Protein 8YLH (pdb70)

Structure (mmCIF, N/CA/C/O backbone):
data_8YLH
#
_entry.id   8YLH
#
_cell.length_a   52.350
_cell.length_b   76.367
_cell.length_c   78.651
_cell.angle_alpha   90.000
_cell.angle_beta   90.000
_cell.angle_gamma   90.000
#
_symmetry.space_group_name_H-M   'P 21 21 21'
#
loop_
_entity.id
_entity.type
_entity.pdbx_description
1 polymer 'Regulatory protein'
2 non-polymer 'CHLORIDE ION'
3 water water
#
loop_
_atom_site.group_PDB
_atom_site.id
_atom_site.type_symbol
_atom_site.label_atom_id
_atom_site.label_alt_id
_atom_site.label_comp_id
_atom_site.label_asym_id
_atom_site.label_entity_id
_atom_site.label_seq_id
_atom_site.pdbx_PDB_ins_code
_atom_site.Cartn_x
_atom_site.Cartn_y
_atom_site.Cartn_z
_atom_site.occupancy
_atom_site.B_iso_or_equiv
_atom_site.auth_seq_id
_atom_site.auth_comp_id
_atom_site.auth_asym_id
_atom_site.auth_atom_id
_ato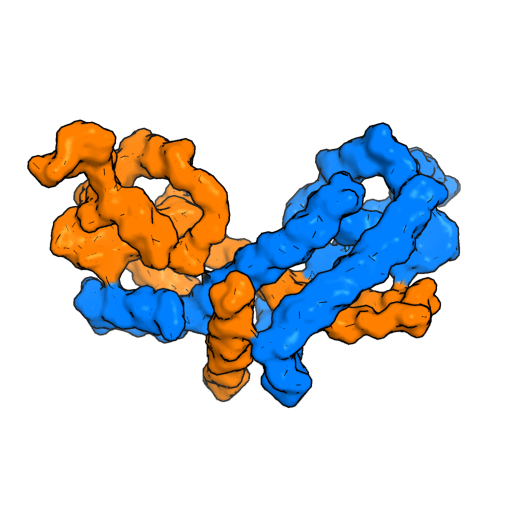m_site.pdbx_PDB_model_num
ATOM 1 N N . ASP A 1 6 ? 15.51439 -20.12129 17.83439 1.000 21.13084 15 ASP A N 1
ATOM 2 C CA . ASP A 1 6 ? 15.15350 -18.75111 17.48051 1.000 18.50470 15 ASP A CA 1
ATOM 3 C C . ASP A 1 6 ? 15.44136 -17.73369 18.59466 1.000 16.50153 15 ASP A C 1
ATOM 4 O O . ASP A 1 6 ? 16.07628 -18.06059 19.60287 1.000 18.16550 15 ASP A O 1
ATOM 9 N N . ALA A 1 7 ? 14.97407 -16.49501 18.39717 1.000 19.41680 16 ALA A N 1
ATOM 10 C CA . ALA A 1 7 ? 15.27845 -15.42918 19.34934 1.000 18.72173 16 ALA A CA 1
ATOM 11 C C . ALA A 1 7 ? 14.66973 -15.70154 20.71368 1.000 17.17826 16 ALA A C 1
ATOM 12 O O . ALA A 1 7 ? 15.20830 -15.25743 21.73602 1.000 15.09738 16 ALA A O 1
ATOM 14 N N . VAL A 1 8 ? 13.53073 -16.39446 20.75626 1.000 14.93774 17 VAL A N 1
ATOM 15 C CA . VAL A 1 8 ? 12.92708 -16.72345 22.04322 1.000 14.13439 17 VAL A CA 1
ATOM 16 C C . VAL A 1 8 ? 13.73762 -17.80352 22.75739 1.000 15.00536 17 VAL A C 1
ATOM 17 O O . VAL A 1 8 ? 13.89018 -17.77310 23.98403 1.000 11.62668 17 VAL A O 1
ATOM 21 N N . ASP A 1 9 ? 14.28473 -18.76340 22.00527 1.000 14.57968 18 ASP A N 1
ATOM 22 C CA . ASP A 1 9 ? 15.17415 -19.75487 22.60996 1.000 14.61663 18 ASP A CA 1
ATOM 23 C C . ASP A 1 9 ? 16.37854 -19.08971 23.25948 1.000 15.15974 18 ASP A C 1
ATOM 24 O O . ASP A 1 9 ? 16.82556 -19.50493 24.34069 1.000 14.21090 18 ASP A O 1
ATOM 29 N N . ALA A 1 10 ? 16.91829 -18.05047 22.60858 1.000 15.61050 19 ALA A N 1
ATOM 30 C CA . ALA A 1 10 ? 18.05456 -17.32386 23.16482 1.000 16.55610 19 ALA A CA 1
ATOM 31 C C . ALA A 1 10 ? 17.67789 -16.63356 24.46475 1.000 14.34404 19 ALA A C 1
ATOM 32 O O . ALA A 1 10 ? 18.47290 -16.59522 25.41264 1.000 14.63584 19 ALA A O 1
ATOM 34 N N . ILE A 1 11 ? 16.46762 -16.07494 24.51935 1.000 14.45583 20 ILE A N 1
ATOM 35 C CA . ILE A 1 11 ? 15.98564 -15.42496 25.73478 1.000 11.64792 20 ILE A CA 1
ATOM 36 C C . ILE A 1 11 ? 15.82846 -16.44511 26.85679 1.000 13.17861 20 ILE A C 1
ATOM 37 O O . ILE A 1 11 ? 16.23277 -16.19843 27.99754 1.000 12.22723 20 ILE A O 1
ATOM 42 N N . LEU A 1 12 ? 15.26497 -17.61300 26.54914 1.000 12.55958 21 LEU A N 1
ATOM 43 C CA . LEU A 1 12 ? 15.14942 -18.66540 27.55536 1.000 11.74917 21 LEU A CA 1
ATOM 44 C C . LEU A 1 12 ? 16.52077 -19.10151 28.05765 1.000 13.66956 21 LEU A C 1
ATOM 45 O O . LEU A 1 12 ? 16.69799 -19.35612 29.25776 1.000 15.49276 21 LEU A O 1
ATOM 50 N N . GLU A 1 13 ? 17.51045 -19.15806 27.16397 1.000 12.28710 22 GLU A N 1
ATOM 51 C CA . GLU A 1 13 ? 18.86340 -19.51647 27.58153 1.000 13.86124 22 GLU A CA 1
ATOM 52 C C . GLU A 1 13 ? 19.43319 -18.48169 28.54423 1.000 13.06724 22 GLU A C 1
ATOM 53 O O . GLU A 1 13 ? 20.13422 -18.83305 29.50723 1.000 15.19899 22 GLU A O 1
ATOM 56 N N . GLN A 1 14 ? 19.16681 -17.20060 28.28595 1.000 13.00969 23 GLN A N 1
ATOM 57 C CA . GLN A 1 14 ? 19.60321 -16.15306 29.20290 1.000 12.39966 23 GLN A CA 1
ATOM 58 C C . GLN A 1 14 ? 18.98552 -16.32948 30.58770 1.000 12.50037 23 GLN A C 1
ATOM 59 O O . GLN A 1 14 ? 19.67947 -16.20417 31.60861 1.000 14.19720 23 GLN A O 1
ATOM 65 N N . TRP A 1 15 ? 17.68590 -16.61956 30.65073 1.000 11.58771 24 TRP A N 1
ATOM 66 C CA . TRP A 1 15 ? 17.05145 -16.76973 31.95600 1.000 11.39831 24 TRP A CA 1
ATOM 67 C C . TRP A 1 15 ? 17.54444 -18.00715 32.68383 1.000 13.02603 24 TRP A C 1
ATOM 68 O O . TRP A 1 15 ? 17.66990 -17.99149 33.91457 1.000 14.64535 24 TRP A O 1
ATOM 79 N N . ARG A 1 16 ? 17.79785 -19.09840 31.95625 1.000 14.26606 25 ARG A N 1
ATOM 80 C CA . ARG A 1 16 ? 18.33326 -20.28933 32.60223 1.000 15.43283 25 ARG A CA 1
ATOM 81 C C . ARG A 1 16 ? 19.69870 -20.00717 33.22481 1.000 16.46624 25 ARG A C 1
ATOM 82 O O . ARG A 1 16 ? 20.01600 -20.54234 34.29069 1.000 19.11830 25 ARG A O 1
ATOM 90 N N . ARG A 1 17 ? 20.49439 -19.13805 32.59781 1.000 14.11894 26 ARG A N 1
ATOM 91 C CA . ARG A 1 17 ? 21.79458 -18.76044 33.14511 1.000 15.68895 26 ARG A CA 1
ATOM 92 C C . ARG A 1 17 ? 21.65907 -17.77337 34.30195 1.000 14.86208 26 ARG A C 1
ATOM 93 O O . ARG A 1 17 ? 22.33059 -17.92293 35.33126 1.000 18.48968 26 ARG A O 1
ATOM 101 N N . GLU A 1 18 ? 20.80587 -16.75731 34.15095 1.000 14.53331 27 GLU A N 1
ATOM 102 C CA . GLU A 1 18 ? 20.76074 -15.63684 35.08718 1.000 15.34402 27 GLU A CA 1
ATOM 103 C C . GLU A 1 18 ? 19.86390 -15.89194 36.29556 1.000 15.08093 27 GLU A C 1
ATOM 104 O O . GLU A 1 18 ? 20.14960 -15.39569 37.39715 1.000 17.05253 27 GLU A O 1
ATOM 110 N N . ARG A 1 19 ? 18.75547 -16.60779 36.11292 1.000 16.11344 28 ARG A N 1
ATOM 111 C CA . ARG A 1 19 ? 17.84645 -16.93804 37.21290 1.000 13.72385 28 ARG A CA 1
ATOM 112 C C . ARG A 1 19 ? 17.54806 -18.43089 37.19813 1.000 15.75297 28 ARG A C 1
ATOM 113 O O . ARG A 1 19 ? 16.41955 -18.84935 36.91429 1.000 13.70007 28 ARG A O 1
ATOM 121 N N . PRO A 1 20 ? 18.53900 -19.27026 37.52129 1.000 16.66554 29 PRO A N 1
ATOM 122 C CA . PRO A 1 20 ? 18.29092 -20.72330 37.54551 1.000 15.67980 29 PRO A CA 1
ATOM 123 C C . PRO A 1 20 ? 17.32878 -21.15712 38.63415 1.000 14.56696 29 PRO A C 1
ATOM 124 O O . PRO A 1 20 ? 16.88618 -22.31359 38.62270 1.000 19.16287 29 PRO A O 1
ATOM 128 N N . ASP A 1 21 ? 17.01044 -20.28234 39.58994 1.000 16.52769 30 ASP A N 1
ATOM 129 C CA . ASP A 1 21 ? 15.98274 -20.59575 40.57172 1.000 15.32788 30 ASP A CA 1
ATOM 130 C C . ASP A 1 21 ? 14.58291 -20.56758 39.97651 1.000 15.39168 30 ASP A C 1
ATOM 131 O O . ASP A 1 21 ? 13.65261 -21.05824 40.61995 1.000 17.72467 30 ASP A O 1
ATOM 136 N N . LEU A 1 22 ? 14.41698 -20.00987 38.78090 1.000 15.20270 31 LEU A N 1
ATOM 137 C CA . LEU A 1 22 ? 13.11664 -19.86026 38.14818 1.000 15.86915 31 LEU A CA 1
ATOM 138 C C . LEU A 1 22 ? 12.97220 -20.82160 36.97772 1.000 17.26098 31 LEU A C 1
ATOM 139 O O . LEU A 1 22 ? 13.95295 -21.18565 36.32545 1.000 16.01778 31 LEU A O 1
ATOM 144 N N . ASP A 1 23 ? 11.73204 -21.23375 36.72549 1.000 15.69666 32 ASP A N 1
ATOM 145 C CA . ASP A 1 23 ? 11.37410 -22.02072 35.54363 1.000 14.46928 32 ASP A CA 1
ATOM 146 C C . ASP A 1 23 ? 10.70044 -21.07493 34.55174 1.000 16.37356 32 ASP A C 1
ATOM 147 O O . ASP A 1 23 ? 9.51352 -20.76282 34.68956 1.000 15.35595 32 ASP A O 1
ATOM 152 N N . ALA A 1 24 ? 11.44600 -20.65076 33.52915 1.000 13.20866 33 ALA A N 1
ATOM 153 C CA . ALA A 1 24 ? 10.95350 -19.65806 32.58240 1.000 14.41578 33 ALA A CA 1
ATOM 154 C C . ALA A 1 24 ? 10.13088 -20.26902 31.46061 1.000 14.11499 33 ALA A C 1
ATOM 155 O O . ALA A 1 24 ? 9.76133 -19.55168 30.52065 1.000 14.16992 33 ALA A O 1
ATOM 157 N N . SER A 1 25 ? 9.81980 -21.56605 31.54209 1.000 11.64216 34 SER A N 1
ATOM 158 C CA . SER A 1 25 ? 9.02635 -22.25399 30.51696 1.000 10.47681 34 SER A CA 1
ATOM 159 C C . SER A 1 25 ? 7.81638 -21.47786 29.99834 1.000 12.57100 34 SER A C 1
ATOM 160 O O . SER A 1 25 ? 7.62070 -21.46420 28.77671 1.000 14.42981 34 SER A O 1
ATOM 163 N N . PRO A 1 26 ? 6.96772 -20.85246 30.82861 1.000 12.53116 35 PRO A N 1
ATOM 164 C CA . PRO A 1 26 ? 5.80496 -20.13950 30.26938 1.000 11.50209 35 PRO A CA 1
ATOM 165 C C . PRO A 1 26 ? 6.17762 -19.01276 29.32676 1.000 13.27833 35 PRO A C 1
ATOM 166 O O . PRO A 1 26 ? 5.34257 -18.62220 28.49977 1.000 13.90296 35 PRO A O 1
ATOM 170 N N . MET A 1 27 ? 7.39394 -18.46541 29.42819 1.000 13.84037 36 MET A N 1
ATOM 171 C CA . MET A 1 27 ? 7.74315 -17.31765 28.59404 1.000 11.40745 36 MET A CA 1
ATOM 172 C C . MET A 1 27 ? 7.82549 -17.68165 27.12542 1.000 14.01962 36 MET A C 1
ATOM 173 O O . MET A 1 27 ? 7.64123 -16.81127 26.26926 1.000 13.24840 36 MET A O 1
ATOM 178 N N . GLY A 1 28 ? 8.12606 -18.93898 26.81507 1.000 12.28039 37 GLY A N 1
ATOM 179 C CA . GLY A 1 28 ? 8.38755 -19.34824 25.45130 1.000 12.80304 37 GLY A CA 1
ATOM 180 C C . GLY A 1 28 ? 7.20433 -19.15427 24.52166 1.000 12.72812 37 GLY A C 1
ATOM 181 O O . GLY A 1 28 ? 7.26924 -18.37737 23.55885 1.000 11.81150 37 GLY A O 1
ATOM 182 N N . PRO A 1 29 ? 6.10655 -19.87436 24.78520 1.000 11.84014 38 PRO A N 1
ATOM 183 C CA . PRO A 1 29 ? 4.93322 -19.77684 23.89755 1.000 11.21398 38 PRO A CA 1
ATOM 184 C C . PRO A 1 29 ? 4.36328 -18.38087 23.83642 1.000 12.06115 38 PRO A C 1
ATOM 185 O O . PRO A 1 29 ? 3.93481 -17.91849 22.76834 1.000 10.37471 38 PRO A O 1
ATOM 189 N N . ILE A 1 30 ? 4.32012 -17.69722 24.97731 1.000 11.28450 39 ILE A N 1
ATOM 190 C CA . ILE A 1 30 ? 3.76032 -16.35266 25.00521 1.000 12.44998 39 ILE A CA 1
ATOM 191 C C . ILE A 1 30 ? 4.65648 -15.39058 24.23871 1.000 11.36057 39 ILE A C 1
ATOM 192 O O . ILE A 1 30 ? 4.16823 -14.53032 23.49850 1.000 11.24301 39 ILE A O 1
ATOM 197 N N . GLY A 1 31 ? 5.97429 -15.50716 24.41779 1.000 11.39893 40 GLY A N 1
ATOM 198 C CA . GLY A 1 31 ? 6.89137 -14.67252 23.65515 1.000 11.23343 40 GLY A CA 1
ATOM 199 C C . GLY A 1 31 ? 6.76152 -14.89211 22.16152 1.000 10.89888 40 GLY A C 1
ATOM 200 O O . GLY A 1 31 ? 6.76961 -13.93309 21.38358 1.000 10.37483 40 GLY A O 1
ATOM 201 N N . ARG A 1 32 ? 6.64416 -16.15765 21.74207 1.000 10.77283 41 ARG A N 1
ATOM 202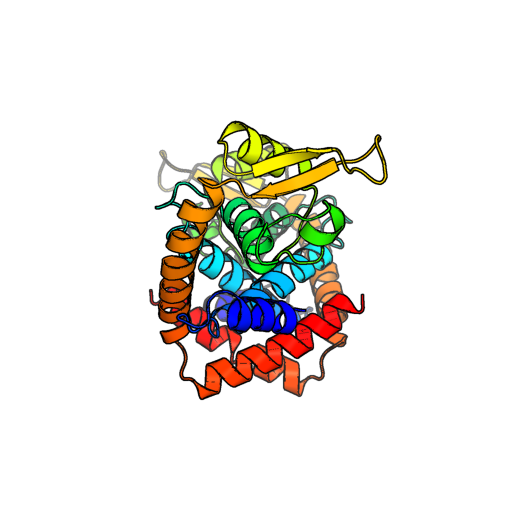 C CA . ARG A 1 32 ? 6.46086 -16.44013 20.31977 1.000 11.28544 41 ARG A CA 1
ATOM 203 C C . ARG A 1 32 ? 5.12906 -15.89990 19.82472 1.000 11.36195 41 ARG A C 1
ATOM 204 O O . ARG A 1 32 ? 5.06354 -15.32549 18.72870 1.000 11.48308 41 ARG A O 1
ATOM 212 N N . LEU A 1 33 ? 4.05695 -16.06069 20.61557 1.000 10.36110 42 LEU A N 1
ATOM 213 C CA . LEU A 1 33 ? 2.76362 -15.50561 20.22215 1.000 11.17553 42 LEU A CA 1
ATOM 214 C C . LEU A 1 33 ? 2.86297 -14.00543 19.98868 1.000 11.78442 42 LEU A C 1
ATOM 215 O O . LEU A 1 33 ? 2.41968 -13.49374 18.95225 1.000 11.32269 42 LEU A O 1
ATOM 220 N N . ARG A 1 34 ? 3.46808 -13.28384 20.93694 1.000 10.26123 43 ARG A N 1
ATOM 221 C CA . ARG A 1 34 ? 3.50050 -11.83093 20.84538 1.000 9.93787 43 ARG A CA 1
ATOM 222 C C . ARG A 1 34 ? 4.43150 -11.34771 19.73926 1.000 11.93132 43 ARG A C 1
ATOM 223 O O . ARG A 1 34 ? 4.11653 -10.36699 19.05596 1.000 11.38743 43 ARG A O 1
ATOM 231 N N . ARG A 1 35 ? 5.57873 -12.01189 19.53925 1.000 10.66111 44 ARG A N 1
ATOM 232 C CA . ARG A 1 35 ? 6.45364 -11.64048 18.42660 1.000 10.60652 44 ARG A CA 1
ATOM 233 C C . ARG A 1 35 ? 5.77278 -11.88707 17.08868 1.000 12.15064 44 ARG A C 1
ATOM 234 O O . ARG A 1 35 ? 5.84618 -11.04705 16.18345 1.000 12.37320 44 ARG A O 1
ATOM 242 N N . CYS A 1 36 ? 5.10899 -13.03887 16.93931 1.000 12.05284 45 CYS A N 1
ATOM 243 C CA . CYS A 1 36 ? 4.35061 -13.28941 15.71793 1.000 9.88394 45 CYS A CA 1
ATOM 244 C C . CYS A 1 36 ? 3.30688 -12.20347 15.48933 1.000 11.02573 45 CYS A C 1
ATOM 245 O O . CYS A 1 36 ? 3.12866 -11.73532 14.36158 1.000 11.30591 45 CYS A O 1
ATOM 248 N N . ALA A 1 37 ? 2.60945 -11.78965 16.54657 1.000 10.38928 46 ALA A N 1
ATOM 249 C CA . ALA A 1 37 ? 1.56551 -10.77957 16.37711 1.000 10.28606 46 ALA A CA 1
ATOM 250 C C . ALA A 1 37 ? 2.15129 -9.44664 15.93383 1.000 9.84368 46 ALA A C 1
ATOM 251 O O . ALA A 1 37 ? 1.58123 -8.76947 15.07114 1.000 11.08940 46 ALA A O 1
ATOM 253 N N . VAL A 1 38 ? 3.28672 -9.04933 16.51091 1.000 10.76986 47 VAL A N 1
ATOM 254 C CA . VAL A 1 38 ? 3.91188 -7.78322 16.13579 1.000 11.34161 47 VAL A CA 1
ATOM 255 C C . VAL A 1 38 ? 4.35052 -7.81824 14.67696 1.000 11.77005 47 VAL A C 1
ATOM 256 O O . VAL A 1 38 ? 4.13007 -6.86691 13.91602 1.000 12.01968 47 VAL A O 1
ATOM 260 N N . LEU A 1 39 ? 4.99144 -8.91877 14.26730 1.000 12.86401 48 LEU A N 1
ATOM 261 C CA . LEU A 1 39 ? 5.41858 -9.05034 12.87818 1.000 12.18155 48 LEU A CA 1
ATOM 262 C C . LEU A 1 39 ? 4.21723 -9.10379 11.94677 1.000 12.49070 48 LEU A C 1
ATOM 263 O O . LEU A 1 39 ? 4.23027 -8.50934 10.85969 1.000 12.95856 48 LEU A O 1
ATOM 268 N N . MET A 1 40 ? 3.16262 -9.80259 12.36394 1.000 13.00967 49 MET A N 1
ATOM 269 C CA . MET A 1 40 ? 1.94110 -9.84887 11.57209 1.000 12.55981 49 MET A CA 1
ATOM 270 C C . MET A 1 40 ? 1.33721 -8.45635 11.42725 1.000 11.71131 49 MET A C 1
ATOM 271 O O . MET A 1 40 ? 0.95258 -8.05201 10.32378 1.000 12.71249 49 MET A O 1
ATOM 276 N N . ASP A 1 41 ? 1.28399 -7.69332 12.52323 1.000 11.32089 50 ASP A N 1
ATOM 277 C CA . ASP A 1 41 ? 0.74562 -6.33721 12.44434 1.000 11.04051 50 ASP A CA 1
ATOM 278 C C . ASP A 1 41 ? 1.53623 -5.49850 11.44836 1.000 13.33119 50 ASP A C 1
ATOM 279 O O . ASP A 1 41 ? 0.96068 -4.71350 10.68747 1.000 12.47751 50 ASP A O 1
ATOM 284 N N . GLN A 1 42 ? 2.85919 -5.64960 11.43619 1.000 11.50498 51 GLN A N 1
ATOM 285 C CA . GLN A 1 42 ? 3.66561 -4.89599 10.47770 1.000 11.49390 51 GLN A CA 1
ATOM 286 C C . GLN A 1 42 ? 3.30799 -5.25451 9.03966 1.000 14.24561 51 GLN A C 1
ATOM 287 O O . GLN A 1 42 ? 3.16611 -4.36708 8.19196 1.000 14.07974 51 GLN A O 1
ATOM 293 N N . ARG A 1 43 ? 3.14406 -6.54730 8.75159 1.000 12.30885 52 ARG A N 1
ATOM 294 C CA . ARG A 1 43 ? 2.78421 -6.96378 7.40193 1.000 12.34017 52 ARG A CA 1
ATOM 295 C C . ARG A 1 43 ? 1.40202 -6.45095 7.02490 1.000 11.97982 52 ARG A C 1
ATOM 296 O O . ARG A 1 43 ? 1.18922 -5.98618 5.89790 1.000 13.27834 52 ARG A O 1
ATOM 304 N N . LEU A 1 44 ? 0.44387 -6.53260 7.95376 1.000 11.38549 53 LEU A N 1
ATOM 305 C CA . LEU A 1 44 ? -0.90130 -6.05970 7.65076 1.000 10.35363 53 LEU A CA 1
ATOM 306 C C . LEU A 1 44 ? -0.90966 -4.55395 7.44008 1.000 12.69005 53 LEU A C 1
ATOM 307 O O . LEU A 1 44 ? -1.52681 -4.05831 6.49079 1.000 13.44870 53 LEU A O 1
ATOM 312 N N . GLU A 1 45 ? -0.22957 -3.80816 8.32520 1.000 11.73708 54 GLU A N 1
ATOM 313 C CA A GLU A 1 45 ? -0.24922 -2.35074 8.23661 0.480 14.47691 54 GLU A CA 1
ATOM 314 C CA B GLU A 1 45 ? -0.24114 -2.35195 8.23976 0.520 14.47421 54 GLU A CA 1
ATOM 315 C C . GLU A 1 45 ? 0.45240 -1.85435 6.98284 1.000 15.85611 54 GLU A C 1
ATOM 316 O O . GLU A 1 45 ? 0.04719 -0.83252 6.41444 1.000 15.18976 54 GLU A O 1
ATOM 327 N N . SER A 1 46 ? 1.49606 -2.54450 6.52864 1.000 14.94205 55 SER A N 1
ATOM 328 C CA A SER A 1 46 ? 2.14166 -2.12751 5.29064 0.589 15.56196 55 SER A CA 1
ATOM 329 C CA B SER A 1 46 ? 2.14239 -2.12793 5.28888 0.411 15.57141 55 SER A CA 1
ATOM 330 C C . SER A 1 46 ? 1.15882 -2.16227 4.12865 1.000 17.53329 55 SER A C 1
ATOM 331 O O . SER A 1 46 ? 1.16805 -1.27219 3.27048 1.000 19.98699 55 SER A O 1
ATOM 336 N N . CYS A 1 47 ? 0.28863 -3.16953 4.09440 1.000 13.70357 56 CYS A N 1
ATOM 337 C CA . CYS A 1 47 ? -0.70202 -3.24068 3.02991 1.000 13.94859 56 CYS A CA 1
ATOM 338 C C . CYS A 1 47 ? -1.80943 -2.20283 3.23232 1.000 13.74648 56 CYS A C 1
ATOM 339 O O . CYS A 1 47 ? -2.16780 -1.48083 2.29444 1.000 14.00578 56 CYS A O 1
ATOM 342 N N . PHE A 1 48 ? -2.35775 -2.10258 4.45318 1.000 10.57303 57 PHE A N 1
ATOM 343 C CA . PHE A 1 48 ? -3.39391 -1.09371 4.71153 1.000 10.85474 57 PHE A CA 1
ATOM 344 C C . PHE A 1 48 ? -2.91355 0.31028 4.35575 1.000 13.57172 57 PHE A C 1
ATOM 345 O O . PHE A 1 48 ? -3.70151 1.14279 3.88319 1.000 13.49501 57 PHE A O 1
ATOM 353 N N . SER A 1 49 ? -1.62599 0.59331 4.57829 1.000 12.98029 58 SER A N 1
ATOM 354 C CA A SER A 1 49 ? -1.13362 1.94832 4.35718 0.447 14.77859 58 SER A CA 1
ATOM 355 C CA B SER A 1 49 ? -1.10073 1.93852 4.35233 0.553 14.77859 58 SER A CA 1
ATOM 356 C C . SER A 1 49 ? -1.22581 2.36384 2.89595 1.000 15.60031 58 SER A C 1
ATOM 357 O O . SER A 1 49 ? -1.30386 3.56397 2.60745 1.000 16.02436 58 SER A O 1
ATOM 362 N N . ARG A 1 50 ? -1.23408 1.40716 1.96492 1.000 14.70841 59 ARG A N 1
ATOM 363 C CA . ARG A 1 50 ? -1.40839 1.75897 0.55883 1.000 18.02231 59 ARG A CA 1
ATOM 364 C C . ARG A 1 50 ? -2.77627 2.36395 0.28797 1.000 18.33642 59 ARG A C 1
ATOM 365 O O . ARG A 1 50 ? -2.94133 3.08589 -0.70221 1.000 18.69788 59 ARG A O 1
ATOM 373 N N . PHE A 1 51 ? -3.75104 2.07783 1.14103 1.000 14.97727 60 PHE A N 1
ATOM 374 C CA . PHE A 1 51 ? -5.09977 2.61271 1.05423 1.000 13.84394 60 PHE A CA 1
ATOM 375 C C . PHE A 1 51 ? -5.31896 3.76133 2.03120 1.000 15.54119 60 PHE A C 1
ATOM 376 O O . PHE A 1 51 ? -6.46055 4.20295 2.20657 1.000 18.07200 60 PHE A O 1
ATOM 384 N N . ASP A 1 52 ? -4.24071 4.24938 2.65712 1.000 16.14982 61 ASP A N 1
ATOM 385 C CA A ASP A 1 52 ? -4.30085 5.29908 3.67711 0.395 17.7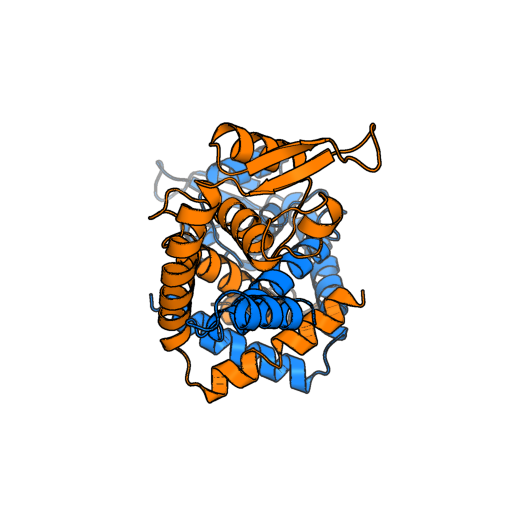1777 61 ASP A CA 1
ATOM 386 C CA B ASP A 1 52 ? -4.31584 5.30603 3.67045 0.605 17.72345 61 ASP A CA 1
ATOM 387 C C . ASP A 1 52 ? -5.25881 4.91734 4.80267 1.000 16.05563 61 ASP A C 1
ATOM 388 O O . ASP A 1 52 ? -6.05579 5.73227 5.28074 1.000 18.47957 61 ASP A O 1
ATOM 397 N N . LEU A 1 53 ? -5.18617 3.65842 5.22176 1.000 13.68273 62 LEU A N 1
ATOM 398 C CA . LEU A 1 53 ? -5.96154 3.13722 6.33122 1.000 11.23787 62 LEU A CA 1
ATOM 399 C C . LEU A 1 53 ? -5.03884 2.57682 7.39867 1.000 11.88122 62 LEU A C 1
ATOM 400 O O . LEU A 1 53 ? -4.04429 1.92392 7.08094 1.000 14.58705 62 LEU A O 1
ATOM 405 N N . SER A 1 54 ? -5.39655 2.80341 8.66120 1.000 13.19450 63 SER A N 1
ATOM 406 C CA . SER A 1 54 ? -4.78842 2.04769 9.74845 1.000 12.12053 63 SER A CA 1
ATOM 407 C C . SER A 1 54 ? -5.50001 0.70751 9.87266 1.000 12.40450 63 SER A C 1
ATOM 408 O O . SER A 1 54 ? -6.57499 0.50417 9.31088 1.000 11.76343 63 SER A O 1
ATOM 411 N N . SER A 1 55 ? -4.90051 -0.22739 10.62059 1.000 13.19451 64 SER A N 1
ATOM 412 C CA A SER A 1 55 ? -5.55881 -1.52017 10.80837 0.693 12.07760 64 SER A CA 1
ATOM 413 C CA B SER A 1 55 ? -5.55052 -1.52060 10.82115 0.307 12.13168 64 SER A CA 1
ATOM 414 C C . SER A 1 55 ? -6.92109 -1.35426 11.46952 1.000 12.45693 64 SER A C 1
ATOM 415 O O . SER A 1 55 ? -7.88263 -2.03526 11.09886 1.000 11.01852 64 SER A O 1
ATOM 420 N N . TRP A 1 56 ? -7.02226 -0.44311 12.43777 1.000 12.01485 65 TRP A N 1
ATOM 421 C CA . TRP A 1 56 ? -8.27838 -0.24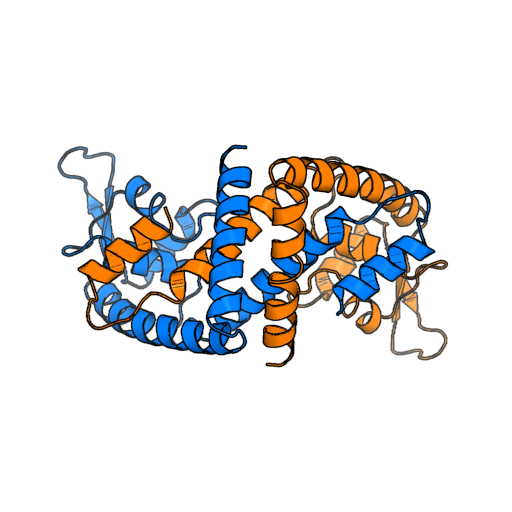424 13.15623 1.000 11.39117 65 TRP A CA 1
ATOM 422 C C . TRP A 1 56 ? -9.34853 0.35995 12.25697 1.000 11.55735 65 TRP A C 1
ATOM 423 O O . TRP A 1 56 ? -10.52891 -0.00073 12.35993 1.000 10.89918 65 TRP A O 1
ATOM 434 N N . GLU A 1 57 ? -8.95047 1.27726 11.36548 1.000 11.71421 66 GLU A N 1
ATOM 435 C CA . GLU A 1 57 ? -9.88866 1.86263 10.41355 1.000 10.88597 66 GLU A CA 1
ATOM 436 C C . GLU A 1 57 ? -10.36157 0.82004 9.41488 1.000 9.03616 66 GLU A C 1
ATOM 437 O O . GLU A 1 57 ? -11.55905 0.74208 9.09966 1.000 9.86504 66 GLU A O 1
ATOM 443 N N . PHE A 1 58 ? -9.41718 0.03048 8.88215 1.000 9.53190 67 PHE A N 1
ATOM 444 C CA . PHE A 1 58 ? -9.78722 -1.08326 8.01271 1.000 9.95416 67 PHE A CA 1
ATOM 445 C C . PHE A 1 58 ? -10.81250 -1.97833 8.69740 1.000 9.00577 67 PHE A C 1
ATOM 446 O O . PHE A 1 58 ? -11.81372 -2.36303 8.09662 1.000 9.76148 67 PHE A O 1
ATOM 454 N N . ASP A 1 59 ? -10.58228 -2.31043 9.96541 1.000 8.81749 68 ASP A N 1
ATOM 455 C CA . ASP A 1 59 ? -11.49165 -3.21650 10.66504 1.000 9.48990 68 ASP A CA 1
ATOM 456 C C . ASP A 1 59 ? -12.90040 -2.63684 10.74776 1.000 9.46561 68 ASP A C 1
ATOM 457 O O . ASP A 1 59 ? -13.88319 -3.32947 10.47206 1.000 10.33466 68 ASP A O 1
ATOM 462 N N . MET A 1 60 ? -13.01632 -1.34960 11.06793 1.000 8.69843 69 MET A N 1
ATOM 463 C CA . MET A 1 60 ? -14.33697 -0.73112 11.14241 1.000 8.51651 69 MET A CA 1
ATOM 464 C C . MET A 1 60 ? -15.04996 -0.75554 9.78986 1.000 8.17247 69 MET A C 1
ATOM 465 O O . MET A 1 60 ? -16.23227 -1.10673 9.71072 1.000 11.08257 69 MET A O 1
ATOM 470 N N . LEU A 1 61 ? -14.35036 -0.38532 8.70850 1.000 8.92283 70 LEU A N 1
ATOM 471 C CA . LEU A 1 61 ? -15.00534 -0.41874 7.39365 1.000 9.08666 70 LEU A CA 1
ATOM 472 C C . LEU A 1 61 ? -15.34202 -1.85053 6.97275 1.000 10.71989 70 LEU A C 1
ATOM 473 O O . LEU A 1 61 ? -16.41794 -2.10520 6.41328 1.000 10.57666 70 LEU A O 1
ATOM 478 N N . ALA A 1 62 ? -14.43169 -2.79799 7.22086 1.000 9.33656 71 ALA A N 1
ATOM 479 C CA . ALA A 1 62 ? -14.67443 -4.19343 6.86215 1.000 10.95237 71 ALA A CA 1
ATOM 480 C C . ALA A 1 62 ? -15.86721 -4.77041 7.61897 1.000 9.80397 71 ALA A C 1
ATOM 481 O O . ALA A 1 62 ? -16.63677 -5.56786 7.06957 1.000 11.18992 71 ALA A O 1
ATOM 483 N N . THR A 1 63 ? -16.02058 -4.39056 8.88710 1.000 9.48057 72 THR A N 1
ATOM 484 C CA . THR A 1 63 ? -17.11707 -4.89967 9.70201 1.000 10.46897 72 THR A CA 1
ATOM 485 C C . THR A 1 63 ? -18.45640 -4.35207 9.20989 1.000 10.69729 72 THR A C 1
ATOM 486 O O . THR A 1 63 ? -19.46122 -5.08143 9.15813 1.000 10.79319 72 THR A O 1
ATOM 490 N N . LEU A 1 64 ? -18.48620 -3.07972 8.80372 1.000 9.13723 73 LEU A N 1
ATOM 491 C CA . LEU A 1 64 ? -19.70328 -2.55194 8.19189 1.000 10.85857 73 LEU A CA 1
ATOM 492 C C . LEU A 1 64 ? -19.97989 -3.22985 6.85208 1.000 10.89572 73 LEU A C 1
ATOM 493 O O . LEU A 1 64 ? -21.13559 -3.54333 6.53750 1.000 10.38555 73 LEU A O 1
ATOM 498 N N . ARG A 1 65 ? -18.92985 -3.47994 6.05674 1.000 9.58492 74 ARG A N 1
ATOM 499 C CA . ARG A 1 65 ? -19.10452 -4.20464 4.79977 1.000 10.90553 74 ARG A CA 1
ATOM 500 C C . ARG A 1 65 ? -19.67996 -5.59525 5.03919 1.000 10.31536 74 ARG A C 1
ATOM 501 O O . ARG A 1 65 ? -20.57812 -6.03585 4.30715 1.000 10.76112 74 ARG A O 1
ATOM 509 N N . ARG A 1 66 ? -19.16611 -6.30555 6.05462 1.000 10.94641 75 ARG A N 1
ATOM 510 C CA . ARG A 1 66 ? -19.61763 -7.66397 6.35295 1.000 10.37436 75 ARG A CA 1
ATOM 511 C C . ARG A 1 66 ? -21.07769 -7.73072 6.76734 1.000 12.32409 75 ARG A C 1
ATOM 512 O O . ARG A 1 66 ? -21.69148 -8.79439 6.65023 1.000 13.23757 75 ARG A O 1
ATOM 520 N N . ALA A 1 67 ? -21.63796 -6.62495 7.25727 1.000 12.23575 76 ALA A N 1
ATOM 521 C CA . ALA A 1 67 ? -23.02728 -6.62385 7.68416 1.000 11.72426 76 ALA A CA 1
ATOM 522 C C . ALA A 1 67 ? -23.99017 -6.78334 6.51982 1.000 14.21431 76 ALA A C 1
ATOM 523 O O . ALA A 1 67 ? -25.14902 -7.15031 6.74027 1.000 15.39120 76 ALA A O 1
ATOM 525 N N . GLY A 1 68 ? -23.52981 -6.54078 5.29746 1.000 12.98961 77 GLY A N 1
ATOM 526 C CA . GLY A 1 68 ? -24.37638 -6.55472 4.12087 1.000 13.39807 77 GLY A CA 1
ATOM 527 C C . GLY A 1 68 ? -25.07262 -5.22205 3.89715 1.000 13.50422 77 GLY A C 1
ATOM 528 O O . GLY A 1 68 ? -25.23852 -4.41472 4.80323 1.000 14.35788 77 GLY A O 1
ATOM 529 N N . ALA A 1 69 ? -25.48216 -4.99783 2.65124 1.000 14.00721 78 ALA A N 1
ATOM 530 C CA . ALA A 1 69 ? -26.17859 -3.76229 2.31283 1.000 15.37362 78 ALA A CA 1
ATOM 531 C C . ALA A 1 69 ? -27.42350 -3.60397 3.18272 1.000 18.01332 78 ALA A C 1
ATOM 532 O O . ALA A 1 69 ? -28.13164 -4.58743 3.44528 1.000 18.01890 78 ALA A O 1
ATOM 534 N N . PRO A 1 70 ? -27.74407 -2.38091 3.63127 1.000 16.08335 79 PRO A N 1
ATOM 535 C CA . PRO A 1 70 ? -27.11689 -1.08882 3.32334 1.000 14.75915 79 PRO A CA 1
ATOM 536 C C . PRO A 1 70 ? -25.97367 -0.69225 4.26745 1.000 16.35418 79 PRO A C 1
ATOM 537 O O . PRO A 1 70 ? -25.63769 0.48590 4.34501 1.000 14.73914 79 PRO A O 1
ATOM 541 N N . HIS A 1 71 ? -25.38082 -1.66378 4.96818 1.000 14.54444 80 HIS A N 1
ATOM 542 C CA . HIS A 1 71 ? -24.14169 -1.44773 5.72858 1.000 12.55886 80 HIS A CA 1
ATOM 543 C C . HIS A 1 71 ? -24.34745 -0.48006 6.89379 1.000 14.29816 80 HIS A C 1
ATOM 544 O O . HIS A 1 71 ? -23.53764 0.41814 7.13743 1.000 13.22654 80 HIS A O 1
ATOM 551 N N . CYS A 1 72 ? -25.41233 -0.72181 7.64865 1.000 15.36809 81 CYS A N 1
ATOM 552 C CA A CYS A 1 72 ? -25.76657 0.05590 8.82573 0.517 15.99920 81 CYS A CA 1
ATOM 553 C CA B CYS A 1 72 ? -25.74722 0.05306 8.83746 0.483 15.99412 81 CYS A CA 1
ATOM 554 C C . CYS A 1 72 ? -25.63370 -0.82187 10.06935 1.000 13.25934 81 CYS A C 1
ATOM 555 O O . CYS A 1 72 ? -26.20133 -1.91866 10.11204 1.000 16.46020 81 CYS A O 1
ATOM 560 N N . LEU A 1 73 ? -24.90188 -0.33224 11.07620 1.000 14.16121 82 LEU A N 1
ATOM 561 C CA . LEU A 1 73 ? -24.73021 -1.05118 12.33736 1.000 12.63079 82 LEU A CA 1
ATOM 562 C C . LEU A 1 73 ? -24.88415 -0.09471 13.50819 1.000 14.93843 82 LEU A C 1
ATOM 563 O O . LEU A 1 73 ? -24.45732 1.06008 13.43619 1.000 15.14319 82 LEU A O 1
ATOM 568 N N . SER A 1 74 ? -25.48858 -0.57600 14.58860 1.000 12.55072 83 SER A N 1
ATOM 569 C CA . SER A 1 74 ? -25.39156 0.14913 15.83908 1.000 12.86513 83 SER A CA 1
ATOM 570 C C . SER A 1 74 ? -23.94247 0.09631 16.31709 1.000 12.36488 83 SER A C 1
ATOM 571 O O . SER A 1 74 ? -23.20420 -0.81912 15.95429 1.000 11.58063 83 SER A O 1
ATOM 574 N N . PRO A 1 75 ? -23.50224 1.07847 17.11239 1.000 12.73770 84 PRO A N 1
ATOM 575 C CA . PRO A 1 75 ? -22.12517 1.01683 17.63837 1.000 12.65128 84 PRO A CA 1
ATOM 576 C C . PRO A 1 75 ? -21.80730 -0.29474 18.33673 1.000 11.53459 84 PRO A C 1
ATOM 577 O O . PRO A 1 75 ? -20.69398 -0.82356 18.18489 1.000 11.89728 84 PRO A O 1
ATOM 581 N N . THR A 1 76 ? -22.77440 -0.84527 19.07926 1.000 12.20763 85 THR A N 1
ATOM 582 C CA . THR A 1 76 ? -22.56637 -2.10438 19.78447 1.000 14.17479 85 THR A CA 1
ATOM 583 C C . THR A 1 76 ? -22.42371 -3.27060 18.80730 1.000 13.49663 85 THR A C 1
ATOM 584 O O . THR A 1 76 ? -21.53808 -4.11571 18.97698 1.000 14.53259 85 THR A O 1
ATOM 588 N N . GLU A 1 77 ? -23.27599 -3.33017 17.77616 1.000 12.48037 86 GLU A N 1
ATOM 589 C CA . GLU A 1 77 ? -23.13218 -4.36504 16.75137 1.000 11.51363 86 GLU A CA 1
ATOM 590 C C . GLU A 1 77 ? -21.77243 -4.26719 16.07897 1.000 12.01062 86 GLU A C 1
ATOM 591 O O . GLU A 1 77 ? -21.11367 -5.28220 15.81163 1.000 13.69578 86 GLU A O 1
ATOM 597 N N . LEU A 1 78 ? -21.35727 -3.04462 15.76713 1.000 10.42302 87 LEU A N 1
ATOM 598 C CA . LEU A 1 78 ? -20.06365 -2.81432 15.14135 1.000 11.14383 87 LEU A CA 1
ATOM 599 C C . LEU A 1 78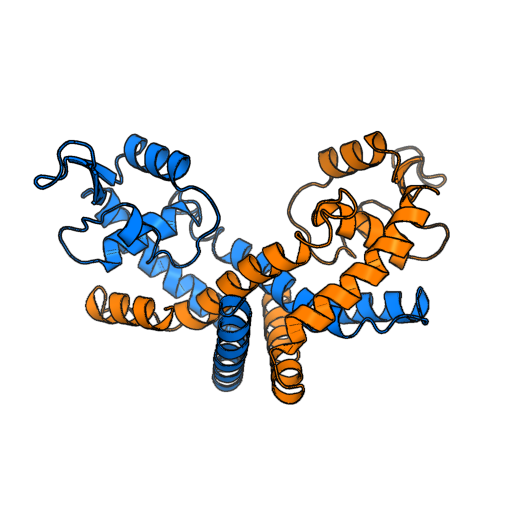 ? -18.94425 -3.35125 16.02103 1.000 13.36275 87 LEU A C 1
ATOM 600 O O . LEU A 1 78 ? -18.14787 -4.19683 15.59832 1.000 11.13641 87 LEU A O 1
ATOM 605 N N . PHE A 1 79 ? -18.90493 -2.89781 17.27492 1.000 10.72418 88 PHE A N 1
ATOM 606 C CA . PHE A 1 79 ? -17.86907 -3.34046 18.20475 1.000 11.96785 88 PHE A CA 1
ATOM 607 C C . PHE A 1 79 ? -17.85352 -4.85954 18.34767 1.000 15.43561 88 PHE A C 1
ATOM 608 O O . PHE A 1 79 ? -16.78562 -5.48409 18.32585 1.000 14.74298 88 PHE A O 1
ATOM 616 N N . SER A 1 80 ? -19.02977 -5.47749 18.44786 1.000 13.00539 89 SER A N 1
ATOM 617 C CA A SER A 1 80 ? -19.11648 -6.91130 18.68970 0.539 11.84761 89 SER A CA 1
ATOM 618 C CA B SER A 1 80 ? -19.10753 -6.91170 18.69188 0.461 11.86102 89 SER A CA 1
ATOM 619 C C . SER A 1 80 ? -18.72949 -7.74766 17.47771 1.000 12.77184 89 SER A C 1
ATOM 620 O O . SER A 1 80 ? -18.58351 -8.97045 17.61773 1.000 16.77219 89 SER A O 1
ATOM 625 N N . THR A 1 81 ? -18.56417 -7.13894 16.30104 1.000 12.85024 90 THR A N 1
ATOM 626 C CA . THR A 1 81 ? -18.19646 -7.91472 15.12155 1.000 12.30815 90 THR A CA 1
ATOM 627 C C . THR A 1 81 ? -16.90592 -7.42420 14.48037 1.000 12.71471 90 THR A C 1
ATOM 628 O O . THR A 1 81 ? -16.54174 -7.91768 13.40819 1.000 11.67774 90 THR A O 1
ATOM 632 N N . LEU A 1 82 ? -16.18916 -6.49773 15.12602 1.000 10.03861 91 LEU A N 1
ATOM 633 C CA . LEU A 1 82 ? -14.81232 -6.19495 14.72818 1.000 10.25437 91 LEU A CA 1
ATOM 634 C C . LEU A 1 82 ? -13.94718 -7.44143 14.85939 1.000 10.84490 91 LEU A C 1
ATOM 635 O O . LEU A 1 82 ? -14.15870 -8.27253 15.73866 1.000 12.33934 91 LEU A O 1
ATOM 640 N N . MET A 1 83 ? -12.94826 -7.57011 13.97659 1.000 10.32344 92 MET A N 1
ATOM 641 C CA . MET A 1 83 ? -12.02961 -8.69289 14.12215 1.000 11.64774 92 MET A CA 1
ATOM 642 C C . MET A 1 83 ? -11.21947 -8.57482 15.40725 1.000 12.23136 92 MET A C 1
ATOM 643 O O . MET A 1 83 ? -10.95779 -9.57533 16.07682 1.000 15.36935 92 MET A O 1
ATOM 648 N N . VAL A 1 84 ? -10.82984 -7.35608 15.77690 1.000 15.80452 93 VAL A N 1
ATOM 649 C CA . VAL A 1 84 ? -10.01146 -7.14476 16.96316 1.000 16.18506 93 VAL A CA 1
ATOM 650 C C . VAL A 1 84 ? -10.56448 -5.93429 17.70418 1.000 18.05381 93 VAL A C 1
ATOM 651 O O . VAL A 1 84 ? -10.61667 -4.83154 17.14900 1.000 20.45420 93 VAL A O 1
ATOM 655 N N . THR A 1 85 ? -10.91594 -6.11724 18.97034 1.000 19.45098 94 THR A N 1
ATOM 656 C CA . THR A 1 85 ? -11.33947 -5.01128 19.80879 1.000 19.02251 94 THR A CA 1
ATOM 657 C C . THR A 1 85 ? -10.25671 -4.70346 20.82923 1.000 22.26443 94 THR A C 1
ATOM 658 O O . THR A 1 85 ? -9.58935 -5.60954 21.34946 1.000 23.93648 94 THR A O 1
ATOM 662 N N . SER A 1 86 ? -10.10222 -3.41452 21.11714 1.000 22.43722 95 SER A N 1
ATOM 663 C CA . SER A 1 86 ? -9.16650 -2.93908 22.12187 1.000 23.12256 95 SER A CA 1
ATOM 664 C C . SER A 1 86 ? -9.41893 -1.45987 22.37494 1.000 26.49056 95 SER A C 1
ATOM 665 O O . SER A 1 86 ? -8.82219 -0.60227 21.71556 1.000 29.61813 95 SER A O 1
ATOM 668 N N . GLY A 1 87 ? -10.31869 -1.14625 23.29232 1.000 26.34226 96 GLY A N 1
ATOM 669 C CA . GLY A 1 87 ? -10.51343 0.23768 23.66218 1.000 23.40843 96 GLY A CA 1
ATOM 670 C C . GLY A 1 87 ? -11.63198 0.90377 22.88962 1.000 20.51217 96 GLY A C 1
ATOM 671 O O . GLY A 1 87 ? -12.31346 0.31456 22.04915 1.000 20.44436 96 GLY A O 1
ATOM 672 N N . THR A 1 88 ? -11.80613 2.18492 23.19186 1.000 22.32332 97 THR A N 1
ATOM 673 C CA . THR A 1 88 ? -12.93754 2.92699 22.66033 1.000 21.47580 97 THR A CA 1
ATOM 674 C C . THR A 1 88 ? -12.85948 3.09019 21.14633 1.000 19.59952 97 THR A C 1
ATOM 675 O O . THR A 1 88 ? -11.77938 3.07608 20.53981 1.000 18.89306 97 THR A O 1
ATOM 679 N N . MET A 1 89 ? -14.03552 3.24542 20.53741 1.000 15.25371 98 MET A N 1
ATOM 680 C CA . MET A 1 89 ? -14.15610 3.50003 19.11531 1.000 15.72953 98 MET A CA 1
ATOM 681 C C . MET A 1 89 ? -14.28122 4.98234 18.80004 1.000 18.11077 98 MET A C 1
ATOM 682 O O . MET A 1 89 ? -14.21405 5.34649 17.62159 1.000 17.36123 98 MET A O 1
ATOM 687 N N . THR A 1 90 ? -14.42422 5.82707 19.82675 1.000 17.56615 99 THR A N 1
ATOM 688 C CA . THR A 1 90 ? -14.82769 7.22208 19.65596 1.000 18.24412 99 THR A CA 1
ATOM 689 C C . THR A 1 90 ? -13.96798 7.95751 18.63738 1.000 17.92181 99 THR A C 1
ATOM 690 O O . THR A 1 90 ? -14.47943 8.54450 17.67592 1.000 20.05208 99 THR A O 1
ATOM 694 N N . HIS A 1 91 ? -12.65093 7.94697 18.84370 1.000 19.44689 100 HIS A N 1
ATOM 695 C CA . HIS A 1 91 ? -11.78129 8.78428 18.02442 1.000 18.34433 100 HIS A CA 1
ATOM 696 C C . HIS A 1 91 ? -11.67597 8.26530 16.59771 1.000 18.60434 100 HIS A C 1
ATOM 697 O O . HIS A 1 91 ? -11.63536 9.05641 15.64787 1.000 19.70161 100 HIS A O 1
ATOM 704 N N . ARG A 1 92 ? -11.66512 6.94462 16.42467 1.000 18.14546 101 ARG A N 1
ATOM 705 C CA . ARG A 1 92 ? -11.58889 6.36864 15.08773 1.000 17.02448 101 ARG A CA 1
ATOM 706 C C . ARG A 1 92 ? -12.87787 6.59530 14.31009 1.000 16.30081 101 ARG A C 1
ATOM 707 O O . ARG A 1 92 ? -12.83381 6.89407 13.11149 1.000 16.98447 101 ARG A O 1
ATOM 715 N N . LEU A 1 93 ? -14.03838 6.47042 14.96456 1.000 15.27893 102 LEU A N 1
ATOM 716 C CA . LEU A 1 93 ? -15.29213 6.74348 14.26629 1.000 14.51159 102 LEU A CA 1
ATOM 717 C C . LEU A 1 93 ? -15.35817 8.19192 13.79960 1.000 17.00128 102 LEU A C 1
ATOM 718 O O . LEU A 1 93 ? -15.77433 8.46222 12.66814 1.000 15.41929 102 LEU A O 1
ATOM 723 N N . LYS A 1 94 ? -14.92685 9.13617 14.64410 1.000 15.91000 103 LYS A N 1
ATOM 724 C CA . LYS A 1 94 ? -14.92692 10.54122 14.24036 1.000 16.19408 103 LYS A CA 1
ATOM 725 C C . LYS A 1 94 ? -14.03935 10.76975 13.02404 1.000 16.30883 103 LYS A C 1
ATOM 726 O O . LYS A 1 94 ? -14.41791 11.50916 12.10694 1.000 15.59374 103 LYS A O 1
ATOM 732 N N . ARG A 1 95 ? -12.85080 10.15124 13.00276 1.000 15.05406 104 ARG A N 1
ATOM 733 C CA . ARG A 1 95 ? -11.94640 10.30386 11.86281 1.000 15.22327 104 ARG A CA 1
ATOM 734 C C . ARG A 1 95 ? -12.55448 9.73845 10.59378 1.000 16.81742 104 ARG A C 1
ATOM 735 O O . ARG A 1 95 ? -12.44888 10.34781 9.52219 1.000 15.18516 104 ARG A O 1
ATOM 743 N N . LEU A 1 96 ? -13.18180 8.56048 10.68854 1.000 14.64996 105 LEU A N 1
ATOM 744 C CA . LEU A 1 96 ? -13.80923 7.97773 9.50910 1.000 16.19045 105 LEU A CA 1
ATOM 745 C C . LEU A 1 96 ? -14.97114 8.83341 9.02391 1.000 16.82878 105 LEU A C 1
ATOM 746 O O . LEU A 1 96 ? -15.21918 8.91803 7.81297 1.000 15.17097 105 LEU A O 1
ATOM 751 N N . GLU A 1 97 ? -15.69900 9.47283 9.94766 1.000 14.42283 106 GLU A N 1
ATOM 752 C CA . GLU A 1 97 ? -16.75763 10.38147 9.53330 1.000 15.46830 106 GLU A CA 1
ATOM 753 C C . GLU A 1 97 ? -16.18599 11.62362 8.85419 1.000 15.65244 106 GLU A C 1
ATOM 754 O O . GLU A 1 97 ? -16.70103 12.06120 7.81855 1.000 16.27106 106 GLU A O 1
ATOM 760 N N . THR A 1 98 ? -15.11757 12.19903 9.41512 1.000 15.43374 107 THR A N 1
ATOM 761 C CA . THR A 1 98 ? -14.49758 13.37119 8.79972 1.000 15.81010 107 THR A CA 1
ATOM 762 C C . THR A 1 98 ? -13.95655 13.05832 7.40589 1.000 15.22350 107 THR A C 1
ATOM 763 O O . THR A 1 98 ? -14.05635 13.88584 6.49196 1.000 15.72201 107 THR A O 1
ATOM 767 N N . ARG A 1 99 ? -13.37556 11.87440 7.22740 1.000 13.99104 108 ARG A N 1
ATOM 768 C CA . ARG A 1 99 ? -12.87827 11.45517 5.92373 1.000 12.68988 108 ARG A CA 1
ATOM 769 C C . ARG A 1 99 ? -13.99010 11.02904 4.97718 1.000 14.95054 108 ARG A C 1
ATOM 770 O O . ARG A 1 99 ? -13.70870 10.70577 3.81528 1.000 15.94194 108 ARG A O 1
ATOM 778 N N . GLY A 1 100 ? -15.23337 10.99820 5.44617 1.000 13.44165 109 GLY A N 1
ATOM 779 C CA . GLY A 1 100 ? -16.35503 10.71285 4.57353 1.000 15.10153 109 GLY A CA 1
ATOM 780 C C . GLY A 1 100 ? -16.58892 9.24928 4.26800 1.000 12.72235 109 GLY A C 1
ATOM 781 O O . GLY A 1 100 ? -17.31533 8.95318 3.31577 1.000 14.39108 109 GLY A O 1
ATOM 782 N N . PHE A 1 101 ? -15.99870 8.33044 5.04252 1.000 14.19073 110 PHE A N 1
ATOM 783 C CA . PHE A 1 101 ? -16.14216 6.89830 4.80393 1.000 11.40882 110 PHE A CA 1
ATOM 784 C C . PHE A 1 101 ? -17.31206 6.28699 5.55897 1.000 11.87824 110 PHE A C 1
ATOM 785 O O . PHE A 1 101 ? -17.80613 5.21698 5.16634 1.000 12.08746 110 PHE A O 1
ATOM 793 N N . ILE A 1 102 ? -17.76759 6.93782 6.62846 1.000 13.10184 111 ILE A N 1
ATOM 794 C CA . ILE A 1 102 ? -18.97881 6.53867 7.33127 1.000 13.83618 111 ILE A CA 1
ATOM 795 C C . ILE A 1 102 ? -19.79549 7.78871 7.62066 1.000 14.61205 111 ILE A C 1
ATOM 796 O O . ILE A 1 102 ? -19.29531 8.91437 7.58718 1.000 14.84637 111 ILE A O 1
ATOM 801 N N . GLU A 1 103 ? -21.07618 7.58439 7.89531 1.000 14.55644 112 GLU A N 1
ATOM 802 C CA . GLU A 1 103 ? -21.93204 8.65901 8.37342 1.000 16.47185 112 GLU A CA 1
ATOM 803 C C . GLU A 1 103 ? -22.75160 8.15072 9.54448 1.000 20.58691 112 GLU A C 1
ATOM 804 O O . GLU A 1 103 ? -23.23044 7.01340 9.53697 1.000 19.82111 112 GLU A O 1
ATOM 810 N N . ARG A 1 104 ? -22.89524 8.99022 10.55660 1.000 18.90960 113 ARG A N 1
ATOM 811 C CA . ARG A 1 104 ? -23.74651 8.67352 11.68880 1.000 22.79267 113 ARG A CA 1
ATOM 812 C C . ARG A 1 104 ? -25.17026 9.11483 11.36572 1.000 25.69385 113 ARG A C 1
ATOM 813 O O . ARG A 1 104 ? -25.38411 10.24739 10.92601 1.000 27.31840 113 ARG A O 1
ATOM 821 N N . VAL A 1 105 ? -26.12930 8.19614 11.49643 1.000 22.30168 114 VAL A N 1
ATOM 822 C CA . VAL A 1 105 ? -27.51508 8.48020 11.13913 1.000 28.99302 114 VAL A CA 1
ATOM 823 C C . VAL A 1 105 ? -28.39266 8.28424 12.36572 1.000 26.31593 114 VAL A C 1
ATOM 824 O O . VAL A 1 105 ? -28.14993 7.40155 13.19264 1.000 27.86925 114 VAL A O 1
ATOM 828 N N . GLN A 1 106 ? -29.42714 9.11232 12.48407 1.000 29.26948 115 GLN A N 1
ATOM 829 C CA . GLN A 1 106 ? -30.27518 9.02720 13.66279 1.000 33.48818 115 GLN A CA 1
ATOM 830 C C . GLN A 1 106 ? -31.02753 7.70711 13.65376 1.000 30.88187 115 GLN A C 1
ATOM 831 O O . GLN A 1 106 ? -31.48644 7.23966 12.60984 1.000 34.82930 115 GLN A O 1
ATOM 837 N N . ASN A 1 107 ? -31.11894 7.08866 14.82137 1.000 31.33609 116 ASN A N 1
ATOM 838 C CA . ASN A 1 107 ? -31.85919 5.84720 14.96815 1.000 33.11029 116 ASN A CA 1
ATOM 839 C C . ASN A 1 107 ? -33.34652 6.17162 15.01535 1.000 33.88498 116 ASN A C 1
ATOM 840 O O . ASN A 1 107 ? -33.80485 6.86501 15.92949 1.000 35.37729 116 ASN A O 1
ATOM 845 N N . GLU A 1 108 ? -34.09975 5.67186 14.03363 1.000 35.46498 117 GLU A N 1
ATOM 846 C CA . GLU A 1 108 ? -35.52576 5.98522 13.94687 1.000 39.21429 117 GLU A CA 1
ATOM 847 C C . GLU A 1 108 ? -36.34030 5.39464 15.09011 1.000 40.27764 117 GLU A C 1
ATOM 848 O O . GLU A 1 108 ? -37.49272 5.80001 15.28128 1.000 43.49275 117 GLU A O 1
ATOM 850 N N . LEU A 1 109 ? -35.77745 4.46268 15.85217 1.000 37.99200 118 LEU A N 1
ATOM 851 C CA . LEU A 1 109 ? -36.46318 3.85800 16.98280 1.000 38.97589 118 LEU A CA 1
ATOM 852 C C . LEU A 1 109 ? -35.96566 4.38813 18.31938 1.000 37.94496 118 LEU A C 1
ATOM 853 O O . LEU A 1 109 ? -36.44014 3.93802 19.36385 1.000 38.71356 118 LEU A O 1
ATOM 855 N N . ASP A 1 110 ? -34.98384 5.29291 18.31353 1.000 33.86694 119 ASP A N 1
ATOM 856 C CA . ASP A 1 110 ? -34.49817 5.89211 19.55484 1.000 31.18827 119 ASP A CA 1
ATOM 857 C C . ASP A 1 110 ? -33.77474 7.17769 19.15014 1.000 29.58896 119 ASP A C 1
ATOM 858 O O . ASP A 1 110 ? -32.65207 7.11882 18.64625 1.000 28.62071 119 ASP A O 1
ATOM 863 N N . ALA A 1 111 ? -34.42775 8.32318 19.36477 1.000 29.92584 120 ALA A N 1
ATOM 864 C CA . ALA A 1 111 ? -33.89328 9.58855 18.86124 1.000 31.88328 120 ALA A CA 1
ATOM 865 C C . ALA A 1 111 ? -32.57285 9.95887 19.51943 1.000 32.55304 120 ALA A C 1
ATOM 866 O O . ALA A 1 111 ? -31.77234 10.69371 18.92867 1.000 34.14471 120 ALA A O 1
ATOM 868 N N . ARG A 1 112 ? -32.33175 9.47805 20.73518 1.000 32.56191 121 ARG A N 1
ATOM 869 C CA . ARG A 1 112 ? -31.14817 9.84013 21.50139 1.000 34.97051 121 ARG A CA 1
ATOM 870 C C . ARG A 1 112 ? -29.94993 8.96034 21.18867 1.000 36.84154 121 ARG A C 1
ATOM 871 O O . ARG A 1 112 ? -28.95076 9.01140 21.91455 1.000 42.76648 121 ARG A O 1
ATOM 873 N N . SER A 1 113 ? -30.01710 8.16296 20.12884 1.000 30.87964 122 SER A N 1
ATOM 874 C CA . SER A 1 113 ? -28.91011 7.30217 19.75462 1.000 33.22344 122 SER A CA 1
ATOM 875 C C . SER A 1 113 ? -28.79691 7.27106 18.23620 1.000 31.44791 122 SER A C 1
ATOM 876 O O . SER A 1 113 ? -29.68791 7.72109 17.50836 1.000 30.07764 122 SER A O 1
ATOM 879 N N . THR A 1 114 ? -27.66848 6.76221 17.75339 1.000 29.23033 123 THR A N 1
ATOM 880 C CA . THR A 1 114 ? -27.38161 6.80440 16.33082 1.000 26.15990 123 THR A CA 1
ATOM 881 C C . THR A 1 114 ? -26.95554 5.43537 15.82146 1.000 23.99239 123 THR A C 1
ATOM 882 O O . THR A 1 114 ? -26.67726 4.50332 16.58514 1.000 24.62547 123 THR A O 1
ATOM 886 N N . LEU A 1 115 ? -26.90628 5.33889 14.50178 1.000 21.50907 124 LEU A N 1
ATOM 887 C CA . LEU A 1 115 ? -26.37321 4.18922 13.80115 1.000 20.91294 124 LEU A CA 1
ATOM 888 C C . LEU A 1 115 ? -25.21852 4.66630 12.93718 1.000 18.52614 124 LEU A C 1
ATOM 889 O O . LEU A 1 115 ? -25.13239 5.84403 12.57991 1.000 21.25131 124 LEU A O 1
ATOM 894 N N . VAL A 1 116 ? -24.32862 3.73864 12.60641 1.000 14.82991 125 VAL A N 1
ATOM 895 C CA . VAL A 1 116 ? -23.15671 4.01432 11.78738 1.000 13.25775 125 VAL A CA 1
ATOM 896 C C . VAL A 1 116 ? -23.39799 3.36801 10.43395 1.000 14.46225 125 VAL A C 1
ATOM 897 O O . VAL A 1 116 ? -23.67782 2.16761 10.36768 1.000 13.19324 125 VAL A O 1
ATOM 901 N N . GLN A 1 117 ? -23.28771 4.14892 9.35917 1.000 14.35549 126 GLN A N 1
ATOM 902 C CA . GLN A 1 117 ? -23.46971 3.61267 8.01461 1.000 13.45227 126 GLN A CA 1
ATOM 903 C C . GLN A 1 117 ? -22.22928 3.85568 7.16972 1.000 11.42479 126 GLN A C 1
ATOM 904 O O . GLN A 1 117 ? -21.67648 4.96012 7.15156 1.000 13.67385 126 GLN A O 1
ATOM 910 N N . LEU A 1 118 ? -21.81963 2.81316 6.45887 1.000 13.25326 127 LEU A N 1
ATOM 911 C CA . LEU A 1 118 ? -20.76745 2.94071 5.46842 1.000 12.06105 127 LEU A CA 1
ATOM 912 C C . LEU A 1 118 ? -21.27018 3.81031 4.31953 1.000 12.12751 127 LEU A C 1
ATOM 913 O O . LEU A 1 118 ? -22.38382 3.60947 3.81392 1.000 14.50711 127 LEU A O 1
ATOM 918 N N . THR A 1 119 ? -20.47066 4.80095 3.92389 1.000 12.46343 128 THR A N 1
ATOM 919 C CA . THR A 1 119 ? -20.83796 5.61624 2.77597 1.000 14.00561 128 THR A CA 1
ATOM 920 C C . THR A 1 119 ? -20.42580 4.91089 1.49048 1.000 14.58536 128 THR A C 1
ATOM 921 O O . THR A 1 119 ? -19.74582 3.87965 1.50663 1.000 14.20433 128 THR A O 1
ATOM 925 N N . SER A 1 120 ? -20.83449 5.47963 0.35853 1.000 14.40541 129 SER A N 1
ATOM 926 C CA A SER A 1 120 ? -20.45013 4.92300 -0.93653 0.443 14.12899 129 SER A CA 1
ATOM 927 C CA B SER A 1 120 ? -20.44278 4.85458 -0.89247 0.557 14.11159 129 SER A CA 1
ATOM 928 C C . SER A 1 120 ? -18.94148 4.98119 -1.12967 1.000 15.15434 129 SER A C 1
ATOM 929 O O . SER A 1 120 ? -18.33941 4.06238 -1.69352 1.000 15.32395 129 SER A O 1
ATOM 934 N N . SER A 1 121 ? -18.30790 6.06161 -0.65968 1.000 16.37136 130 SER A N 1
ATOM 935 C CA . SER A 1 121 ? -16.85237 6.13419 -0.78099 1.000 14.83136 130 SER A CA 1
ATOM 936 C C . SER A 1 121 ? -16.18645 5.13778 0.15711 1.000 14.26426 130 SER A C 1
ATOM 937 O O . SER A 1 121 ? -15.18889 4.50794 -0.20734 1.000 14.39373 130 SER A O 1
ATOM 940 N N . GLY A 1 122 ? -16.75076 4.94369 1.35290 1.000 13.07165 131 GLY A N 1
ATOM 941 C CA . GLY A 1 122 ? -16.24004 3.90114 2.22907 1.000 12.24594 131 GLY A CA 1
ATOM 942 C C . GLY A 1 122 ? -16.38985 2.51331 1.63242 1.000 11.40903 131 GLY A C 1
ATOM 943 O O . GLY A 1 122 ? -15.49283 1.67342 1.75273 1.000 11.89705 131 GLY A O 1
ATOM 944 N N . LEU A 1 123 ? -17.53150 2.25798 0.98075 1.000 11.34133 132 LEU A N 1
ATOM 945 C CA . LEU A 1 123 ? -17.80599 0.95305 0.38806 1.000 12.21476 132 LEU A CA 1
ATOM 946 C C . LEU A 1 123 ? -16.86967 0.66529 -0.77998 1.000 12.55934 132 LEU A C 1
ATOM 947 O O . LEU A 1 123 ? -16.34332 -0.45075 -0.90683 1.000 13.17481 132 LEU A O 1
ATOM 952 N N . GLU A 1 124 ? -16.67275 1.65887 -1.65628 1.000 13.25244 133 GLU A N 1
ATOM 953 C CA . GLU A 1 124 ? -15.75022 1.51080 -2.77659 1.000 13.32713 133 GLU A CA 1
ATOM 954 C C . GLU A 1 124 ? -14.34113 1.21552 -2.27552 1.000 14.56242 133 GLU A C 1
ATOM 955 O O . GLU A 1 124 ? -13.63627 0.35342 -2.82420 1.000 14.72868 133 GLU A O 1
ATOM 961 N N . LEU A 1 125 ? -13.91476 1.91800 -1.22528 1.000 13.65489 134 LEU A N 1
ATOM 962 C CA . LEU A 1 125 ? -12.56943 1.71923 -0.70438 1.000 11.90673 134 LEU A CA 1
ATOM 963 C C . LEU A 1 125 ? -12.41644 0.33607 -0.09753 1.000 11.13391 134 LEU A C 1
ATOM 964 O O . LEU A 1 125 ? -11.45134 -0.38202 -0.39559 1.000 13.32898 134 LEU A O 1
ATOM 969 N N . ILE A 1 126 ? -13.34680 -0.05385 0.77615 1.000 10.31940 135 ILE A N 1
ATOM 970 C CA . ILE A 1 126 ? -13.15996 -1.31697 1.48382 1.000 10.40115 135 ILE A CA 1
ATOM 971 C C . ILE A 1 126 ? -13.31583 -2.51043 0.54647 1.000 10.57473 135 ILE A C 1
ATOM 972 O O . ILE A 1 126 ? -12.69124 -3.55795 0.77008 1.000 11.06905 135 ILE A O 1
ATOM 977 N N . ASN A 1 127 ? -14.14258 -2.39157 -0.50508 1.000 10.86498 136 ASN A N 1
ATOM 978 C CA . ASN A 1 127 ? -14.24436 -3.48862 -1.46246 1.000 14.52300 136 ASN A CA 1
ATOM 979 C C . ASN A 1 127 ? -12.91372 -3.72227 -2.16913 1.000 14.88649 136 ASN A C 1
ATOM 980 O O . ASN A 1 127 ? -12.58581 -4.86753 -2.50833 1.000 14.81204 136 ASN A O 1
ATOM 985 N N . ARG A 1 128 ? -12.12162 -2.66331 -2.39023 1.000 13.11059 137 ARG A N 1
ATOM 986 C CA . ARG A 1 128 ? -10.79455 -2.86908 -2.96639 1.000 12.59265 137 ARG A CA 1
ATOM 987 C C . ARG A 1 128 ? -9.79621 -3.30839 -1.91157 1.000 13.71657 137 ARG A C 1
ATOM 988 O O . ARG A 1 128 ? -8.99049 -4.21457 -2.15450 1.000 14.63176 137 ARG A O 1
ATOM 996 N N . ALA A 1 129 ? -9.84067 -2.67990 -0.73686 1.000 11.50839 138 ALA A N 1
ATOM 997 C CA . ALA A 1 129 ? -8.83378 -2.96220 0.27867 1.000 11.27934 138 ALA A CA 1
ATOM 998 C C . ALA A 1 129 ? -8.94937 -4.39215 0.79370 1.000 10.90242 138 ALA A C 1
ATOM 999 O O . ALA A 1 129 ? -7.93558 -5.00688 1.13316 1.000 12.26635 138 ALA A O 1
ATOM 1001 N N . VAL A 1 130 ? -10.16844 -4.93531 0.88961 1.000 11.51992 139 VAL A N 1
ATOM 1002 C CA . VAL A 1 130 ? -10.28213 -6.29333 1.41934 1.000 10.65122 139 VAL A CA 1
ATOM 1003 C C . VAL A 1 130 ? -9.66058 -7.29675 0.45287 1.000 11.94161 139 VAL A C 1
ATOM 1004 O O . VAL A 1 130 ? -9.08332 -8.30553 0.88572 1.000 11.29888 139 VAL A O 1
ATOM 1008 N N . GLU A 1 131 ? -9.74743 -7.03773 -0.85516 1.000 12.38460 140 GLU A N 1
ATOM 1009 C CA . GLU A 1 131 ? -9.11313 -7.92487 -1.82934 1.000 12.68614 140 GLU A CA 1
ATOM 1010 C C . GLU A 1 131 ? -7.60660 -7.97473 -1.60906 1.000 13.97444 140 GLU A C 1
ATOM 1011 O O . GLU A 1 131 ? -6.99728 -9.05513 -1.59430 1.000 13.38333 140 GLU A O 1
ATOM 1017 N N . ALA A 1 132 ? -6.98875 -6.80200 -1.43703 1.000 13.06825 141 ALA A N 1
ATOM 1018 C CA . ALA A 1 132 ? -5.54521 -6.73434 -1.21416 1.000 12.21662 141 ALA A CA 1
ATOM 1019 C C . ALA A 1 132 ? -5.16527 -7.33943 0.13226 1.000 13.30885 141 ALA A C 1
ATOM 1020 O O . ALA A 1 132 ? -4.14894 -8.03935 0.24296 1.000 13.31999 141 ALA A O 1
ATOM 1022 N N . HIS A 1 133 ? -5.97505 -7.07341 1.15848 1.000 11.49452 142 HIS A N 1
ATOM 1023 C CA . HIS A 1 133 ? -5.73711 -7.62133 2.49152 1.000 9.96829 142 HIS A CA 1
ATOM 1024 C C . HIS A 1 133 ? -5.69650 -9.14498 2.46394 1.000 11.68200 142 HIS A C 1
ATOM 1025 O O . HIS A 1 133 ? -4.79702 -9.76602 3.04991 1.000 11.04510 142 HIS A O 1
ATOM 1032 N N . ILE A 1 134 ? -6.66838 -9.76705 1.78563 1.000 11.45351 143 ILE A N 1
ATOM 1033 C CA . ILE A 1 134 ? -6.69994 -11.22300 1.70718 1.000 12.21174 143 ILE A CA 1
ATOM 1034 C C . ILE A 1 134 ? -5.46399 -11.74416 0.98610 1.000 12.74036 143 ILE A C 1
ATOM 1035 O O . ILE A 1 134 ? -4.83487 -12.71253 1.43063 1.000 15.38249 143 ILE A O 1
ATOM 1040 N N . GLU A 1 135 ? -5.08610 -11.11170 -0.13040 1.000 12.75262 144 GLU A N 1
ATOM 1041 C CA . GLU A 1 135 ? -3.89126 -11.55590 -0.83935 1.000 15.31415 144 GLU A CA 1
ATOM 1042 C C . GLU A 1 135 ? -2.65544 -11.38442 0.02877 1.000 14.89822 144 GLU A C 1
ATOM 1043 O O . GLU A 1 135 ? -1.76791 -12.24368 0.03353 1.000 15.84708 144 GLU A O 1
ATOM 1049 N N . ASN A 1 136 ? -2.59420 -10.28044 0.77725 1.000 13.41326 145 ASN A N 1
ATOM 1050 C CA . ASN A 1 136 ? -1.47975 -10.04109 1.68748 1.000 14.58070 145 ASN A CA 1
ATOM 1051 C C . ASN A 1 136 ? -1.40850 -11.13745 2.74394 1.000 14.07293 145 ASN A C 1
ATOM 1052 O O . ASN A 1 136 ? -0.34632 -11.73536 2.96890 1.000 13.83660 145 ASN A O 1
ATOM 1057 N N . GLU A 1 137 ? -2.55240 -11.45959 3.35452 1.000 13.15875 146 GLU A N 1
ATOM 1058 C CA . GLU A 1 137 ? -2.59048 -12.48561 4.39215 1.000 10.55659 146 GLU A CA 1
ATOM 1059 C C . GLU A 1 137 ? -2.23253 -13.85241 3.82411 1.000 12.37134 146 GLU A C 1
ATOM 1060 O O . GLU A 1 137 ? -1.55483 -14.65482 4.47824 1.000 13.79851 146 GLU A O 1
ATOM 1066 N N . ARG A 1 138 ? -2.70128 -14.14877 2.61624 1.000 12.73335 147 ARG A N 1
ATOM 1067 C CA . ARG A 1 138 ? -2.33380 -15.41007 1.99167 1.000 14.55789 147 ARG A CA 1
ATOM 1068 C C . ARG A 1 138 ? -0.82713 -15.50589 1.80834 1.000 17.15636 147 ARG A C 1
ATOM 1069 O O . ARG A 1 138 ? -0.22474 -16.54608 2.10209 1.000 17.48471 147 ARG A O 1
ATOM 1077 N N . GLN A 1 139 ? -0.19293 -14.41278 1.38294 1.000 17.42942 148 GLN A N 1
ATOM 1078 C CA . GLN A 1 139 ? 1.25590 -14.41976 1.22240 1.000 17.22921 148 GLN A CA 1
ATOM 1079 C C . GLN A 1 139 ? 1.95874 -14.58190 2.56686 1.000 19.35479 148 GLN A C 1
ATOM 1080 O O . GLN A 1 139 ? 2.94235 -15.32910 2.67375 1.000 18.87950 148 GLN A O 1
ATOM 1086 N N . VAL A 1 140 ? 1.47574 -13.88410 3.59963 1.000 15.69919 149 VAL A N 1
ATOM 1087 C CA . VAL A 1 140 ? 2.07672 -13.99897 4.92624 1.000 15.15949 149 VAL A CA 1
ATOM 1088 C C . VAL A 1 140 ? 2.04178 -15.44668 5.40186 1.000 17.61686 149 VAL A C 1
ATOM 1089 O O . VAL A 1 140 ? 3.05130 -15.98963 5.86587 1.000 17.96559 149 VAL A O 1
ATOM 1093 N N . LEU A 1 141 ? 0.87950 -16.09583 5.29241 1.000 14.19324 150 LEU A N 1
ATOM 1094 C CA . LEU A 1 141 ? 0.71762 -17.45827 5.79677 1.000 15.42448 150 LEU A CA 1
ATOM 1095 C C . LEU A 1 141 ? 1.34774 -18.50995 4.89643 1.000 16.80855 150 LEU A C 1
ATOM 1096 O O . LEU A 1 141 ? 1.49334 -19.66322 5.32185 1.000 15.31334 150 LEU A O 1
ATOM 1101 N N . SER A 1 142 ? 1.73213 -18.15039 3.67297 1.000 16.42520 151 SER A N 1
ATOM 1102 C CA . SER A 1 142 ? 2.34442 -19.12137 2.77680 1.000 19.57255 151 SER A CA 1
ATOM 1103 C C . SER A 1 142 ? 3.68845 -19.63459 3.28733 1.000 17.46474 151 SER A C 1
ATOM 1104 O O . SER A 1 142 ? 4.23687 -20.56975 2.69749 1.000 20.41920 151 SER A O 1
ATOM 1107 N N . VAL A 1 143 ? 4.24165 -19.03702 4.34588 1.000 16.80327 152 VAL A N 1
ATOM 1108 C CA . VAL A 1 143 ? 5.46805 -19.56265 4.92792 1.000 18.59486 152 VAL A CA 1
ATOM 1109 C C . VAL A 1 143 ? 5.23888 -20.87995 5.65154 1.000 17.50104 152 VAL A C 1
ATOM 1110 O O . VAL A 1 143 ? 6.20912 -21.58945 5.95291 1.000 18.48056 152 VAL A O 1
ATOM 1114 N N . LEU A 1 144 ? 3.96785 -21.24615 5.90913 1.000 14.52767 153 LEU A N 1
ATOM 1115 C CA . LEU A 1 144 ? 3.61897 -22.49510 6.56878 1.000 16.69867 153 LEU A CA 1
ATOM 1116 C C . LEU A 1 144 ? 2.99988 -23.48052 5.58533 1.000 18.18103 153 LEU A C 1
ATOM 1117 O O . LEU A 1 144 ? 2.17969 -23.09003 4.74509 1.000 19.67301 153 LEU A O 1
ATOM 1122 N N . PRO A 1 145 ? 3.35163 -24.75909 5.68490 1.000 19.34643 154 PRO A N 1
ATOM 1123 C CA . PRO A 1 145 ? 2.59076 -25.79030 4.97183 1.000 22.86006 154 PRO A CA 1
ATOM 1124 C C . PRO A 1 145 ? 1.15255 -25.81316 5.46633 1.000 23.00389 154 PRO A C 1
ATOM 1125 O O . PRO A 1 145 ? 0.87478 -25.48945 6.62068 1.000 22.06796 154 PRO A O 1
ATOM 1129 N N . ALA A 1 146 ? 0.23401 -26.22763 4.58633 1.000 24.67926 155 ALA A N 1
ATOM 1130 C CA . ALA A 1 146 ? -1.18682 -26.21375 4.93510 1.000 20.24848 155 ALA A CA 1
ATOM 1131 C C . ALA A 1 146 ? -1.46979 -26.98132 6.22309 1.000 24.78373 155 ALA A C 1
ATOM 1132 O O . ALA A 1 146 ? -2.26435 -26.53369 7.05958 1.000 21.76982 155 ALA A O 1
ATOM 1134 N N . GLU A 1 147 ? -0.81751 -28.13188 6.40770 1.000 23.73154 156 GLU A N 1
ATOM 1135 C CA . GLU A 1 147 ? -1.07723 -28.95491 7.58745 1.000 22.20715 156 GLU A CA 1
ATOM 1136 C C . GLU A 1 147 ? -0.60338 -28.26682 8.86335 1.000 22.35922 156 GLU A C 1
ATOM 1137 O O . GLU A 1 147 ? -1.23790 -28.39498 9.91944 1.000 24.86191 156 GLU A O 1
ATOM 1139 N N . VAL A 1 148 ? 0.52063 -27.55060 8.79437 1.000 22.59397 157 VAL A N 1
ATOM 1140 C CA . VAL A 1 148 ? 1.01135 -26.82317 9.96191 1.000 19.03412 157 VAL A CA 1
ATOM 1141 C C . VAL A 1 148 ? 0.11158 -25.62480 10.24920 1.000 17.99908 157 VAL A C 1
ATOM 1142 O O . VAL A 1 148 ? -0.19569 -25.31805 11.41057 1.000 17.90736 157 VAL A O 1
ATOM 1146 N N . LEU A 1 149 ? -0.33065 -24.93123 9.19770 1.000 16.24102 158 LEU A N 1
ATOM 1147 C CA . LEU A 1 149 ? -1.24882 -23.81446 9.38661 1.000 18.50600 158 LEU A CA 1
ATOM 1148 C C . LEU A 1 149 ? -2.54244 -24.28044 10.04077 1.000 19.17589 158 LEU A C 1
ATOM 1149 O O . LEU A 1 149 ? -3.06567 -23.60834 10.93957 1.000 15.91561 158 LEU A O 1
ATOM 1154 N N . ALA A 1 150 ? -3.06446 -25.43458 9.60417 1.000 18.32372 159 ALA A N 1
ATOM 1155 C CA . ALA A 1 150 ? -4.27813 -25.99118 10.19608 1.000 18.67365 159 ALA A CA 1
ATOM 1156 C C . ALA A 1 150 ? -4.06434 -26.32483 11.66411 1.000 17.47832 159 ALA A C 1
ATOM 1157 O O . ALA A 1 150 ? -4.93487 -26.05869 12.50054 1.000 18.24285 159 ALA A O 1
ATOM 1159 N N . ALA A 1 151 ? -2.91223 -26.91529 12.00091 1.000 16.80306 160 ALA A N 1
ATOM 1160 C CA . ALA A 1 151 ? -2.64170 -27.20943 13.40464 1.000 19.27196 160 ALA A CA 1
ATOM 1161 C C . ALA A 1 151 ? -2.52582 -25.92832 14.21971 1.000 16.08787 160 ALA A C 1
ATOM 1162 O O . ALA A 1 151 ? -3.07109 -25.83828 15.32775 1.000 18.11374 160 ALA A O 1
ATOM 1164 N N . LEU A 1 152 ? -1.83328 -24.91828 13.68454 1.000 14.51565 161 LEU A N 1
ATOM 1165 C CA . LEU A 1 152 ? -1.72266 -23.64044 14.38356 1.000 13.97099 161 LEU A CA 1
ATOM 1166 C C . LEU A 1 152 ? -3.09153 -23.00576 14.60999 1.000 14.85529 161 LEU A C 1
ATOM 1167 O O . LEU A 1 152 ? -3.36783 -22.47144 15.69194 1.000 16.67277 161 LEU A O 1
ATOM 1172 N N . ASP A 1 153 ? -3.95264 -23.03840 13.58929 1.000 14.90953 162 ASP A N 1
ATOM 1173 C CA . ASP A 1 153 ? -5.29068 -22.47242 13.72053 1.000 13.83718 162 ASP A CA 1
ATOM 1174 C C . ASP A 1 153 ? -6.06157 -23.18195 14.82843 1.000 16.58053 162 ASP A C 1
ATOM 1175 O O . ASP A 1 153 ? -6.70578 -22.53708 15.66373 1.000 14.05636 162 ASP A O 1
ATOM 1180 N N . THR A 1 154 ? -5.98422 -24.51581 14.86239 1.000 14.33887 163 THR A N 1
ATOM 1181 C CA . THR A 1 154 ? -6.64506 -25.26752 15.92109 1.000 14.14021 163 THR A CA 1
ATOM 1182 C C . THR A 1 154 ? -6.06684 -24.91510 17.28695 1.000 15.19404 163 THR A C 1
ATOM 1183 O O . THR A 1 154 ? -6.81725 -24.70319 18.24649 1.000 16.52703 163 THR A O 1
ATOM 1187 N N . ASN A 1 155 ? -4.73138 -24.84386 17.39626 1.000 13.44349 164 ASN A N 1
ATOM 1188 C CA . ASN A 1 155 ? -4.11229 -24.51400 18.67973 1.000 14.16507 164 ASN A CA 1
ATOM 1189 C C . ASN A 1 155 ? -4.51060 -23.11845 19.13802 1.000 15.31553 164 ASN A C 1
ATOM 1190 O O . ASN A 1 155 ? -4.74894 -22.88924 20.32929 1.000 14.91343 164 ASN A O 1
ATOM 1195 N N . LEU A 1 156 ? -4.54272 -22.16260 18.20847 1.000 12.97415 165 LEU A N 1
ATOM 1196 C CA . LEU A 1 156 ? -4.92812 -20.80259 18.56508 1.000 12.20681 165 LEU A CA 1
ATOM 1197 C C . LEU A 1 156 ? -6.38235 -20.73906 19.00167 1.000 13.69271 165 LEU A C 1
ATOM 1198 O O . LEU A 1 156 ? -6.73320 -19.95935 19.89236 1.000 14.95324 165 LEU A O 1
ATOM 1203 N N . ALA A 1 157 ? -7.24959 -21.51834 18.35720 1.000 13.54291 166 ALA A N 1
ATOM 1204 C CA . ALA A 1 157 ? -8.64680 -21.53025 18.77696 1.000 13.54485 166 ALA A CA 1
ATOM 1205 C C . ALA A 1 157 ? -8.78534 -22.01952 20.21409 1.000 16.07049 166 ALA A C 1
ATOM 1206 O O . ALA A 1 157 ? -9.59427 -21.48418 20.98382 1.000 15.20851 166 ALA A O 1
ATOM 1208 N N . ALA A 1 158 ? -7.98298 -23.01939 20.60426 1.000 15.70860 167 ALA A N 1
ATOM 1209 C CA . ALA A 1 158 ? -8.00594 -23.50539 21.98383 1.000 13.53137 167 ALA A CA 1
ATOM 1210 C C . ALA A 1 158 ? -7.53596 -22.42841 22.95078 1.000 15.67590 167 ALA A C 1
ATOM 1211 O O . ALA A 1 158 ? -8.16251 -22.19280 23.98994 1.000 16.45188 167 ALA A O 1
ATOM 1213 N N . LEU A 1 159 ? -6.43037 -21.75414 22.61717 1.000 15.49516 168 LEU A N 1
ATOM 1214 C CA . LEU A 1 159 ? -5.94129 -20.67540 23.46815 1.000 13.23848 168 LEU A CA 1
ATOM 1215 C C . LEU A 1 159 ? -6.95663 -19.54810 23.56507 1.000 14.72974 168 LEU A C 1
ATOM 1216 O O . LEU A 1 159 ? -7.21651 -19.02970 24.65945 1.000 15.83700 168 LEU A O 1
ATOM 1221 N N . LEU A 1 160 ? -7.54291 -19.16178 22.42835 1.000 13.05742 169 LEU A N 1
ATOM 1222 C CA . LEU A 1 160 ? -8.51219 -18.07144 22.42072 1.000 13.63495 169 LEU A CA 1
ATOM 1223 C C . LEU A 1 160 ? -9.70241 -18.38828 23.31992 1.000 17.02662 169 LEU A C 1
ATOM 1224 O O . LEU A 1 160 ? -10.13053 -17.54565 24.11756 1.000 16.75811 169 LEU A O 1
ATOM 1229 N N . ARG A 1 161 ? -10.24393 -19.60867 23.21013 1.000 16.01066 170 ARG A N 1
ATOM 1230 C CA . ARG A 1 161 ? -11.35306 -20.00333 24.07405 1.000 17.41920 170 ARG A CA 1
ATOM 1231 C C . ARG A 1 161 ? -10.96154 -19.91157 25.54236 1.000 20.17282 170 ARG A C 1
ATOM 1232 O O . ARG A 1 161 ? -11.74329 -19.42878 26.37366 1.000 21.02194 170 ARG A O 1
ATOM 1236 N N . GLY A 1 162 ? -9.74514 -20.35184 25.87756 1.000 17.55715 171 GLY A N 1
ATOM 1237 C CA . GLY A 1 162 ? -9.30317 -20.26866 27.25567 1.000 18.08663 171 GLY A CA 1
ATOM 1238 C C . GLY A 1 162 ? -9.15923 -18.83862 27.73200 1.000 19.02465 171 GLY A C 1
ATOM 1239 O O . GLY A 1 162 ? -9.59542 -18.49736 28.83395 1.000 21.52801 171 GLY A O 1
ATOM 1240 N N . LEU A 1 163 ? -8.55090 -17.98132 26.90684 1.000 18.17450 172 LEU A N 1
ATOM 1241 C CA . LEU A 1 163 ? -8.37907 -16.58221 27.28901 1.000 19.37240 172 LEU A CA 1
ATOM 1242 C C . LEU A 1 163 ? -9.72449 -15.87737 27.42672 1.000 21.41644 172 LEU A C 1
ATOM 1243 O O . LEU A 1 163 ? -9.91347 -15.05753 28.33236 1.000 23.79020 172 LEU A O 1
ATOM 1248 N N . GLU A 1 164 ? -10.67258 -16.18111 26.53716 1.000 21.01411 173 GLU A N 1
ATOM 1249 C CA . GLU A 1 164 ? -11.98036 -15.53162 26.61766 1.000 25.39676 173 GLU A CA 1
ATOM 1250 C C . GLU A 1 164 ? -12.77224 -15.97877 27.84216 1.000 29.15886 173 GLU A C 1
ATOM 1251 O O . GLU A 1 164 ? -13.58703 -15.20837 28.36051 1.000 30.16300 173 GLU A O 1
ATOM 1257 N N . SER A 1 165 ? -12.54420 -17.20019 28.33147 1.000 27.95885 174 SER A N 1
ATOM 1258 C CA . SER A 1 165 ? -13.23093 -17.65379 29.53743 1.000 30.04739 174 SER A CA 1
ATOM 1259 C C . SER A 1 165 ? -12.82999 -16.86443 30.78181 1.000 31.96001 174 SER A C 1
ATOM 1260 O O . SER A 1 165 ? -13.47610 -17.02048 31.82458 1.000 33.71173 174 SER A O 1
ATOM 1263 N N . HIS A 1 166 ? -11.79051 -16.03201 30.70899 1.000 30.69844 175 HIS A N 1
ATOM 1264 C CA . HIS A 1 166 ? -11.37090 -15.23594 31.86092 1.000 34.64313 175 HIS A CA 1
ATOM 1265 C C . HIS A 1 166 ? -12.25528 -13.99927 32.04737 1.000 41.17306 175 HIS A C 1
ATOM 1266 O O . HIS A 1 166 ? -12.40563 -13.18583 31.13551 1.000 49.51081 175 HIS A O 1
ATOM 1273 N N . ALA B 1 7 ? -16.28116 -16.82111 17.23642 1.000 19.49730 16 ALA B N 1
ATOM 1274 C CA . ALA B 1 7 ? -16.63000 -15.49833 16.70588 1.000 20.49154 16 ALA B CA 1
ATOM 1275 C C . ALA B 1 7 ? -15.85008 -15.21696 15.44044 1.000 14.95255 16 ALA B C 1
ATOM 1276 O O . ALA B 1 7 ? -16.33183 -14.50766 14.54611 1.000 17.91380 16 ALA B O 1
ATOM 1278 N N . VAL B 1 8 ? -14.63580 -15.77119 15.35452 1.000 14.33989 17 VAL B N 1
ATOM 1279 C CA . VAL B 1 8 ? -13.85521 -15.60409 14.13416 1.000 12.02693 17 VAL B CA 1
ATOM 1280 C C . VAL B 1 8 ? -14.49676 -16.38443 12.99167 1.000 13.52518 17 VAL B C 1
ATOM 1281 O O . VAL B 1 8 ? -14.57704 -15.89315 11.85942 1.000 12.14579 17 VAL B O 1
ATOM 1285 N N . ASP B 1 9 ? -15.01935 -17.58345 13.27567 1.000 15.80512 18 ASP B N 1
ATOM 1286 C CA . ASP B 1 9 ? -15.76070 -18.29520 12.23667 1.000 13.71656 18 ASP B CA 1
ATOM 1287 C C . ASP B 1 9 ? -16.99251 -17.51539 11.78468 1.000 14.08042 18 ASP B C 1
ATOM 1288 O O . ASP B 1 9 ? -17.35594 -17.56182 10.60398 1.000 13.57325 18 ASP B O 1
ATOM 1293 N N . ALA B 1 10 ? -17.64904 -16.79736 12.70231 1.000 14.03960 19 ALA B N 1
ATOM 1294 C CA . ALA B 1 10 ? -18.79130 -15.97988 12.30526 1.000 14.71204 19 ALA B CA 1
ATOM 1295 C C . ALA B 1 10 ? -18.37210 -14.90580 11.31048 1.000 13.33337 19 ALA B C 1
ATOM 1296 O O . ALA B 1 10 ? -19.10130 -14.60758 10.35528 1.000 13.82963 19 ALA B O 1
ATOM 1298 N N . ILE B 1 11 ? -17.19849 -14.31598 11.52121 1.000 12.52782 20 ILE B N 1
ATOM 1299 C CA . ILE B 1 11 ? -16.67862 -13.32432 10.58812 1.000 11.42483 20 ILE B CA 1
ATOM 1300 C C . ILE B 1 11 ? -16.36301 -13.96930 9.24474 1.000 11.17638 20 ILE B C 1
ATOM 1301 O O . ILE B 1 11 ? -16.69503 -13.42242 8.18158 1.000 11.79904 20 ILE B O 1
ATOM 1306 N N . LEU B 1 12 ? -15.75583 -15.15774 9.26299 1.000 12.82412 21 LEU B N 1
ATOM 1307 C CA . LEU B 1 12 ? -15.49843 -15.85211 8.00621 1.000 11.32269 21 LEU B CA 1
ATOM 1308 C C . LEU B 1 12 ? -16.79901 -16.14955 7.26232 1.000 14.07342 21 LEU B C 1
ATOM 1309 O O . LEU B 1 12 ? -16.84392 -16.06838 6.02950 1.000 12.79221 21 LEU B O 1
ATOM 1314 N N . GLU B 1 13 ? -17.86394 -16.49354 7.99431 1.000 13.21294 22 GLU B N 1
ATOM 1315 C CA . GLU B 1 13 ? -19.15215 -16.75179 7.35096 1.000 14.62220 22 GLU B CA 1
ATOM 1316 C C . GLU B 1 13 ? -19.72074 -15.49036 6.72006 1.000 14.05885 22 GLU B C 1
ATOM 1317 O O . GLU B 1 13 ? -20.33692 -15.54962 5.64913 1.000 15.80554 22 GLU B O 1
ATOM 1323 N N . GLN B 1 14 ? -19.55528 -14.34328 7.38331 1.000 12.59837 23 GLN B N 1
ATOM 1324 C CA . GLN B 1 14 ? -19.99747 -13.09141 6.77795 1.000 12.65134 23 GLN B CA 1
ATOM 1325 C C . GLN B 1 14 ? -19.30555 -12.84793 5.44495 1.000 13.06199 23 GLN B C 1
ATOM 1326 O O . GLN B 1 14 ? -19.94890 -12.44474 4.47294 1.000 14.08049 23 GLN B O 1
ATOM 1332 N N . TRP B 1 15 ? -17.99100 -13.08463 5.37666 1.000 12.66191 24 TRP B N 1
ATOM 1333 C CA . TRP B 1 15 ? -17.27278 -12.85935 4.12695 1.000 12.09772 24 TRP B CA 1
ATOM 1334 C C . TRP B 1 15 ? -17.69268 -13.85298 3.05459 1.000 14.81500 24 TRP B C 1
ATOM 1335 O O . TRP B 1 15 ? -17.77186 -13.49743 1.87247 1.000 15.72325 24 TRP B O 1
ATOM 1346 N N . ARG B 1 16 ? -17.96787 -15.10273 3.44751 1.000 14.47449 25 ARG B N 1
ATOM 1347 C CA . ARG B 1 16 ? -18.44657 -16.09173 2.48896 1.000 15.16220 25 ARG B CA 1
ATOM 1348 C C . ARG B 1 16 ? -19.77017 -15.65223 1.87796 1.000 17.37487 25 ARG B C 1
ATOM 1349 O O . ARG B 1 16 ? -20.02563 -15.90284 0.69334 1.000 19.43119 25 ARG B O 1
ATOM 1357 N N . ARG B 1 17 ? -20.61064 -14.97120 2.66178 1.000 15.04134 26 ARG B N 1
ATOM 1358 C CA . ARG B 1 17 ? -21.86565 -14.45394 2.13424 1.000 15.70551 26 ARG B CA 1
ATOM 1359 C C . ARG B 1 17 ? -21.65241 -13.20440 1.28725 1.000 16.52388 26 ARG B C 1
ATOM 1360 O O . ARG B 1 17 ? -22.21650 -13.08792 0.18974 1.000 18.70499 26 ARG B O 1
ATOM 1368 N N . GLU B 1 18 ? -20.83250 -12.27005 1.77000 1.000 14.81001 27 GLU B N 1
ATOM 1369 C CA . GLU B 1 18 ? -20.77174 -10.93786 1.17753 1.000 14.86301 27 GLU B CA 1
ATOM 1370 C C . GLU B 1 18 ? -19.80716 -10.82172 0.00606 1.000 15.93840 27 GLU B C 1
ATOM 1371 O O . GLU B 1 18 ? -20.08041 -10.08282 -0.94752 1.000 16.06270 27 GLU B O 1
ATOM 1377 N N . ARG B 1 19 ? -18.68030 -11.51961 0.04639 1.000 12.30084 28 ARG B N 1
ATOM 1378 C CA . ARG B 1 19 ? -17.71276 -11.49945 -1.04973 1.000 12.55038 28 ARG B CA 1
ATOM 1379 C C . ARG B 1 19 ? -17.35884 -12.93080 -1.41220 1.000 15.48926 28 ARG B C 1
ATOM 1380 O O . ARG B 1 19 ? -16.23045 -13.38502 -1.19110 1.000 15.61597 28 ARG B O 1
ATOM 1388 N N . PRO B 1 20 ? -18.30389 -13.67163 -1.99608 1.000 16.56932 29 PRO B N 1
ATOM 1389 C CA . PRO B 1 20 ? -18.01255 -15.06285 -2.37179 1.000 16.97707 29 PRO B CA 1
ATOM 1390 C C . PRO B 1 20 ? -16.98251 -15.19234 -3.47376 1.000 18.40794 29 PRO B C 1
ATOM 1391 O O . PRO B 1 20 ? -16.48210 -16.30270 -3.69756 1.000 21.80923 29 PRO B O 1
ATOM 1395 N N . ASP B 1 21 ? -16.65240 -14.09858 -4.16432 1.000 18.17886 30 ASP B N 1
ATOM 1396 C CA . ASP B 1 21 ? -15.57889 -14.10885 -5.14598 1.000 19.05010 30 ASP B CA 1
ATOM 1397 C C . ASP B 1 21 ? -14.20264 -14.21238 -4.50877 1.000 18.85314 30 ASP B C 1
ATOM 1398 O O . ASP B 1 21 ? -13.22722 -14.46832 -5.22662 1.000 19.22046 30 ASP B O 1
ATOM 1403 N N . LEU B 1 22 ? -14.09807 -13.99855 -3.19755 1.000 15.92261 31 LEU B N 1
ATOM 1404 C CA . LEU B 1 22 ? -12.83143 -14.03360 -2.48567 1.000 14.71456 31 LEU B CA 1
ATOM 1405 C C . LEU B 1 22 ? -12.76988 -15.26837 -1.59527 1.000 17.13112 31 LEU B C 1
ATOM 1406 O O . LEU B 1 22 ? -13.79376 -15.74337 -1.09868 1.000 18.84040 31 LEU B O 1
ATOM 1411 N N . ASP B 1 23 ? -11.55764 -15.76789 -1.37022 1.000 15.60354 32 ASP B N 1
ATOM 1412 C CA . ASP B 1 23 ? -11.32065 -16.84814 -0.41411 1.000 15.88708 32 ASP B CA 1
ATOM 1413 C C . ASP B 1 23 ? -10.76433 -16.20010 0.84582 1.000 18.34320 32 ASP B C 1
ATOM 1414 O O . ASP B 1 23 ? -9.58037 -15.86825 0.90996 1.000 19.27836 32 ASP B O 1
ATOM 1419 N N . ALA B 1 24 ? -11.62191 -16.02743 1.85135 1.000 14.45223 33 ALA B N 1
ATOM 1420 C CA . ALA B 1 24 ? -11.22970 -15.33992 3.07388 1.000 14.33302 33 ALA B CA 1
ATOM 1421 C C . ALA B 1 24 ? -10.56526 -16.25243 4.08254 1.000 15.20233 33 ALA B C 1
ATOM 1422 O O . ALA B 1 24 ? -10.29119 -15.80338 5.19864 1.000 14.22000 33 ALA B O 1
ATOM 1424 N N . SER B 1 25 ? -10.28013 -17.50455 3.72396 1.000 16.32545 34 SER B N 1
ATOM 1425 C CA A SER B 1 25 ? -9.69869 -18.42375 4.69727 0.548 15.96737 34 SER B CA 1
ATOM 1426 C CA B SER B 1 25 ? -9.66661 -18.44407 4.66466 0.452 15.97999 34 SER B CA 1
ATOM 1427 C C . SER B 1 25 ? -8.46081 -17.88719 5.40972 1.000 15.91702 34 SER B C 1
ATOM 1428 O O . SER B 1 25 ? -8.31694 -18.18364 6.60923 1.000 14.80185 34 SER B O 1
ATOM 1433 N N . PRO B 1 26 ? -7.54584 -17.12180 4.78567 1.000 14.03257 35 PRO B N 1
ATOM 1434 C CA . PRO B 1 26 ? -6.38147 -16.63952 5.55203 1.000 15.35082 35 PRO B CA 1
ATOM 1435 C C . PRO B 1 26 ? -6.75237 -15.78119 6.74496 1.000 13.50824 35 PRO B C 1
ATOM 1436 O O . PRO B 1 26 ? -5.94632 -15.66391 7.67490 1.000 14.28274 35 PRO B O 1
ATOM 1440 N N . MET B 1 27 ? -7.94816 -15.18164 6.75217 1.000 12.79769 36 MET B N 1
ATOM 1441 C CA . MET B 1 27 ? -8.32072 -14.28005 7.84467 1.000 12.54280 36 MET B CA 1
ATOM 1442 C C . MET B 1 27 ? -8.47135 -15.00431 9.17630 1.000 12.58131 36 MET B C 1
ATOM 1443 O O . MET B 1 27 ? -8.33120 -14.37408 10.23719 1.000 12.04770 36 MET B O 1
ATOM 1448 N N . GLY B 1 28 ? -8.78850 -16.30057 9.14930 1.000 11.38306 37 GLY B N 1
ATOM 1449 C CA . GLY B 1 28 ? -9.07223 -17.05959 10.34787 1.000 11.49283 37 GLY B CA 1
ATOM 1450 C C . GLY B 1 28 ? -7.89306 -17.17416 11.30790 1.000 12.57938 37 GLY B C 1
ATOM 1451 O O . GLY B 1 28 ? -7.94859 -16.68351 12.44371 1.000 12.09883 37 GLY B O 1
ATOM 1452 N N . PRO B 1 29 ? -6.80536 -17.82439 10.87149 1.000 12.42364 38 PRO B N 1
ATOM 1453 C CA . PRO B 1 29 ? -5.64688 -18.00623 11.77077 1.000 10.17648 38 PRO B CA 1
ATOM 1454 C C . PRO B 1 29 ? -5.06116 -16.68883 12.24132 1.000 12.20360 38 PRO B C 1
ATOM 1455 O O . PRO B 1 29 ? -4.65312 -16.56351 13.40489 1.000 11.82305 38 PRO B O 1
ATOM 1459 N N . ILE B 1 30 ? -5.00088 -15.69590 11.35395 1.000 11.04610 39 ILE B N 1
ATOM 1460 C CA . ILE B 1 30 ? -4.44556 -14.39897 11.72546 1.000 9.70029 39 ILE B CA 1
ATOM 1461 C C . ILE B 1 30 ? -5.36644 -13.68584 12.70004 1.000 10.09450 39 ILE B C 1
ATOM 1462 O O . ILE B 1 30 ? -4.90380 -13.08025 13.67409 1.000 11.28675 39 ILE B O 1
ATOM 1467 N N . GLY B 1 31 ? -6.67972 -13.73450 12.45576 1.000 10.48998 40 GLY B N 1
ATOM 1468 C CA . GLY B 1 31 ? -7.60493 -13.13956 13.40747 1.000 10.37128 40 GLY B CA 1
ATOM 1469 C C . GLY B 1 31 ? -7.48484 -13.76538 14.78457 1.000 11.59074 40 GLY B C 1
ATOM 1470 O O . GLY B 1 31 ? -7.47913 -13.06279 15.80042 1.000 9.42585 40 GLY B O 1
ATOM 1471 N N . ARG B 1 32 ? -7.36668 -15.09396 14.83709 1.000 10.27540 41 ARG B N 1
ATOM 1472 C CA . ARG B 1 32 ? -7.21476 -15.75810 16.12803 1.000 10.34857 41 ARG B CA 1
ATOM 1473 C C . ARG B 1 32 ? -5.89595 -15.37750 16.78592 1.000 11.12476 41 ARG B C 1
ATOM 1474 O O . ARG B 1 32 ? -5.86238 -15.10532 17.99126 1.000 11.23783 41 ARG B O 1
ATOM 1482 N N . LEU B 1 33 ? -4.80677 -15.33117 16.00682 1.000 9.72595 42 LEU B N 1
ATOM 1483 C CA . LEU B 1 33 ? -3.50789 -14.94120 16.55356 1.000 11.44586 42 LEU B CA 1
ATOM 1484 C C . LEU B 1 33 ? -3.57276 -13.55698 17.18417 1.000 11.63369 42 LEU B C 1
ATOM 1485 O O . LEU B 1 33 ? -3.12296 -13.34893 18.32268 1.000 11.43674 42 LEU B O 1
ATOM 1490 N N . ARG B 1 34 ? -4.15806 -12.59938 16.46515 1.000 10.26361 43 ARG B N 1
ATOM 1491 C CA . ARG B 1 34 ? -4.16525 -11.22055 16.94446 1.000 9.50877 43 ARG B CA 1
ATOM 1492 C C . ARG B 1 34 ? -5.11307 -11.04306 18.12954 1.000 11.47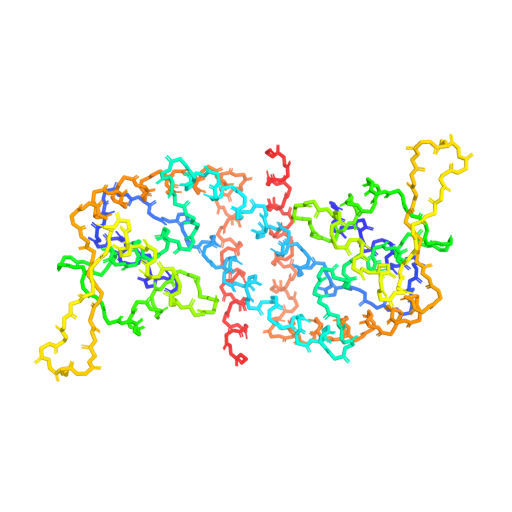354 43 ARG B C 1
ATOM 1493 O O . ARG B 1 34 ? -4.80179 -10.28746 19.06365 1.000 10.80723 43 ARG B O 1
ATOM 1501 N N . ARG B 1 35 ? -6.26610 -11.74014 18.13008 1.000 9.81335 44 ARG B N 1
ATOM 1502 C CA . ARG B 1 35 ? -7.14496 -11.68698 19.30039 1.000 10.19923 44 ARG B CA 1
ATOM 1503 C C . ARG B 1 35 ? -6.45134 -12.26731 20.52699 1.000 12.23703 44 ARG B C 1
ATOM 1504 O O . ARG B 1 35 ? -6.53221 -11.69022 21.62257 1.000 12.31960 44 ARG B O 1
ATOM 1512 N N . CYS B 1 36 ? -5.77530 -13.41464 20.36326 1.000 11.83106 45 CYS B N 1
ATOM 1513 C CA . CYS B 1 36 ? -4.99476 -13.98508 21.46185 1.000 10.33036 45 CYS B CA 1
ATOM 1514 C C . CYS B 1 36 ? -3.95724 -12.99847 21.96945 1.000 12.27350 45 CYS B C 1
ATOM 1515 O O . CYS B 1 36 ? -3.76600 -12.85968 23.18552 1.000 12.46174 45 CYS B O 1
ATOM 1518 N N . ALA B 1 37 ? -3.26789 -12.31486 21.05304 1.000 10.67794 46 ALA B N 1
ATOM 1519 C CA . ALA B 1 37 ? -2.21560 -11.39744 21.47692 1.000 9.97735 46 ALA B CA 1
ATOM 1520 C C . ALA B 1 37 ? -2.78658 -10.23986 22.28711 1.000 12.15281 46 ALA B C 1
ATOM 1521 O O . ALA B 1 37 ? -2.21810 -9.86868 23.31793 1.000 11.10586 46 ALA B O 1
ATOM 1523 N N . VAL B 1 38 ? -3.92449 -9.66938 21.86040 1.000 10.29986 47 VAL B N 1
ATOM 1524 C CA . VAL B 1 38 ? -4.51718 -8.56462 22.61667 1.000 12.25944 47 VAL B CA 1
ATOM 1525 C C . VAL B 1 38 ? -4.92992 -9.03938 24.00727 1.000 12.82064 47 VAL B C 1
ATOM 1526 O O . VAL B 1 38 ? -4.68987 -8.35908 25.01359 1.000 12.20428 47 VAL B O 1
ATOM 1530 N N . LEU B 1 39 ? -5.57500 -10.20835 24.08165 1.000 11.39419 48 LEU B N 1
ATOM 1531 C CA . LEU B 1 39 ? -5.99940 -10.72651 25.37756 1.000 11.95765 48 LEU B CA 1
ATOM 1532 C C . LEU B 1 39 ? -4.80076 -11.06625 26.24478 1.000 12.19739 48 LEU B C 1
ATOM 1533 O O . LEU B 1 39 ? -4.81289 -10.81033 27.46058 1.000 13.05085 48 LEU B O 1
ATOM 1538 N N . MET B 1 40 ? -3.76211 -11.63933 25.63746 1.000 11.62745 49 MET B N 1
ATOM 1539 C CA . MET B 1 40 ? -2.55090 -11.95164 26.38391 1.000 13.45227 49 MET B CA 1
ATOM 1540 C C . MET B 1 40 ? -1.90045 -10.68412 26.92202 1.000 11.64590 49 MET B C 1
ATOM 1541 O O . MET B 1 40 ? -1.46747 -10.64961 28.08145 1.000 12.01182 49 MET B O 1
ATOM 1546 N N . ASP B 1 41 ? -1.82424 -9.63042 26.10277 1.000 11.42582 50 ASP B N 1
ATOM 1547 C CA . ASP B 1 41 ? -1.21783 -8.38296 26.57244 1.000 11.44404 50 ASP B CA 1
ATOM 1548 C C . ASP B 1 41 ? -1.95985 -7.83059 27.78533 1.000 13.02235 50 ASP B C 1
ATOM 1549 O O . ASP B 1 41 ? -1.33602 -7.32320 28.72733 1.000 12.41278 50 ASP B O 1
ATOM 1554 N N . GLN B 1 42 ? -3.29371 -7.92132 27.78461 1.000 12.49599 51 GLN B N 1
ATOM 1555 C CA . GLN B 1 42 ? -4.06770 -7.48943 28.94243 1.000 15.01009 51 GLN B CA 1
ATOM 1556 C C . GLN B 1 42 ? -3.67916 -8.28133 30.18541 1.000 14.36855 51 GLN B C 1
ATOM 1557 O O . GLN B 1 42 ? -3.51195 -7.70465 31.26733 1.000 15.41739 51 GLN B O 1
ATOM 1563 N N . ARG B 1 43 ? -3.52356 -9.60491 30.05122 1.000 12.14542 52 ARG B N 1
ATOM 1564 C CA . ARG B 1 43 ? -3.16546 -10.42256 31.20972 1.000 13.38670 52 ARG B CA 1
ATOM 1565 C C . ARG B 1 43 ? -1.77167 -10.08453 31.72160 1.000 12.56580 52 ARG B C 1
ATOM 1566 O O . ARG B 1 43 ? -1.55697 -9.99821 32.93980 1.000 13.10262 52 ARG B O 1
ATOM 1574 N N . LEU B 1 44 ? -0.81075 -9.88276 30.81394 1.000 11.82186 53 LEU B N 1
ATOM 1575 C CA . LEU B 1 44 ? 0.54456 -9.54688 31.25229 1.000 11.37899 53 LEU B CA 1
ATOM 1576 C C . LEU B 1 44 ? 0.57264 -8.18664 31.92581 1.000 13.38517 53 LEU B C 1
ATOM 1577 O O . LEU B 1 44 ? 1.19837 -8.02168 32.98372 1.000 13.68253 53 LEU B O 1
ATOM 1582 N N . GLU B 1 45 ? -0.10308 -7.20367 31.32285 1.000 13.98103 54 GLU B N 1
ATOM 1583 C CA . GLU B 1 45 ? -0.11850 -5.85719 31.88174 1.000 13.71168 54 GLU B CA 1
ATOM 1584 C C . GLU B 1 45 ? -0.77717 -5.83066 33.25039 1.000 16.29459 54 GLU B C 1
ATOM 1585 O O . GLU B 1 45 ? -0.38177 -5.03287 34.10836 1.000 16.28990 54 GLU B O 1
ATOM 1588 N N . SER B 1 46 ? -1.76558 -6.70098 33.48338 1.000 14.60699 55 SER B N 1
ATOM 1589 C CA A SER B 1 46 ? -2.38598 -6.75532 34.80121 0.567 16.46926 55 SER B CA 1
ATOM 1590 C CA B SER B 1 46 ? -2.39337 -6.79029 34.80114 0.433 16.46575 55 SER B CA 1
ATOM 1591 C C . SER B 1 46 ? -1.36482 -7.05828 35.89077 1.000 15.86312 55 SER B C 1
ATOM 1592 O O . SER B 1 46 ? -1.50101 -6.56982 37.01629 1.000 18.97575 55 SER B O 1
ATOM 1597 N N . CYS B 1 47 ? -0.32398 -7.82373 35.57425 1.000 13.81182 56 CYS B N 1
ATOM 1598 C CA . CYS B 1 47 ? 0.71358 -8.10235 36.54993 1.000 14.54040 56 CYS B CA 1
ATOM 1599 C C . CYS B 1 47 ? 1.78074 -7.00284 36.56843 1.000 13.45150 56 CYS B C 1
ATOM 1600 O O . CYS B 1 47 ? 2.18244 -6.54335 37.64639 1.000 12.84407 56 CYS B O 1
ATOM 1603 N N . PHE B 1 48 ? 2.24705 -6.55778 35.39276 1.000 13.26892 57 PHE B N 1
ATOM 1604 C CA . PHE B 1 48 ? 3.24320 -5.48447 35.36498 1.000 11.00027 57 PHE B CA 1
ATOM 1605 C C . PHE B 1 48 ? 2.76443 -4.26053 36.13665 1.000 13.28856 57 PHE B C 1
ATOM 1606 O O . PHE B 1 48 ? 3.55990 -3.58228 36.79832 1.000 13.25353 57 PHE B O 1
ATOM 1614 N N . SER B 1 49 ? 1.46128 -3.97281 36.06608 1.000 12.96657 58 SER B N 1
ATOM 1615 C CA A SER B 1 49 ? 0.93076 -2.78531 36.72454 0.394 14.72204 58 SER B CA 1
ATOM 1616 C CA B SER B 1 49 ? 0.88652 -2.80403 36.72606 0.606 14.71599 58 SER B CA 1
ATOM 1617 C C . SER B 1 49 ? 1.07966 -2.85770 38.24063 1.000 14.10493 58 SER B C 1
ATOM 1618 O O . SER B 1 49 ? 1.16583 -1.81271 38.90282 1.000 14.04030 58 SER B O 1
ATOM 1623 N N . ARG B 1 50 ? 1.12404 -4.06618 38.80974 1.000 14.15131 59 ARG B N 1
ATOM 1624 C CA . ARG B 1 50 ? 1.31040 -4.21190 40.24982 1.000 13.74205 59 ARG B CA 1
ATOM 1625 C C . ARG B 1 50 ? 2.68610 -3.72883 40.69046 1.000 14.12613 59 ARG B C 1
ATOM 1626 O O . ARG B 1 50 ? 2.87825 -3.43617 41.87648 1.000 15.70216 59 ARG B O 1
ATOM 1634 N N . PHE B 1 51 ? 3.63403 -3.63519 39.75295 1.000 14.23229 60 PHE B N 1
ATOM 1635 C CA . PHE B 1 51 ? 4.96745 -3.08906 39.97407 1.000 14.57251 60 PHE B CA 1
ATOM 1636 C C . PHE B 1 51 ? 5.12243 -1.69488 39.37529 1.000 15.64522 60 PHE B C 1
ATOM 1637 O O . PHE B 1 51 ? 6.25181 -1.20172 39.26136 1.000 18.31239 60 PHE B O 1
ATOM 1645 N N . ASP B 1 52 ? 4.01220 -1.05849 39.00042 1.000 16.35363 61 ASP B N 1
ATOM 1646 C CA . ASP B 1 52 ? 3.99038 0.24854 38.33863 1.000 16.24894 61 ASP B CA 1
ATOM 1647 C C . ASP B 1 52 ? 4.91516 0.25387 37.12053 1.000 17.13643 61 ASP B C 1
ATOM 1648 O O . ASP B 1 52 ? 5.70543 1.17682 36.91187 1.000 16.23015 61 ASP B O 1
ATOM 1653 N N . LEU B 1 53 ? 4.79854 -0.80464 36.30976 1.000 13.99821 62 LEU B N 1
ATOM 1654 C CA . LEU B 1 53 ? 5.53201 -0.97321 35.06177 1.000 15.09118 62 LEU B CA 1
ATOM 1655 C C . LEU B 1 53 ? 4.55943 -1.22998 33.92016 1.000 13.26645 62 LEU B C 1
ATOM 1656 O O . LEU B 1 53 ? 3.55019 -1.91790 34.09362 1.000 15.01086 62 LEU B O 1
ATOM 1661 N N . SER B 1 54 ? 4.85931 -0.65307 32.76239 1.000 13.91732 63 SER B N 1
ATOM 1662 C CA . SER B 1 54 ? 4.22938 -1.05889 31.51542 1.000 14.02329 63 SER B CA 1
ATOM 1663 C C . SER B 1 54 ? 4.98042 -2.23670 30.90137 1.000 12.37058 63 SER B C 1
ATOM 1664 O O . SER B 1 54 ? 6.08774 -2.59431 31.31926 1.000 13.94508 63 SER B O 1
ATOM 1667 N N . SER B 1 55 ? 4.35978 -2.84614 29.88480 1.000 14.58412 64 SER B N 1
ATOM 1668 C CA . SER B 1 55 ? 4.99731 -3.97345 29.21215 1.000 12.99296 64 SER B CA 1
ATOM 1669 C C . SER B 1 55 ? 6.34291 -3.58388 28.61115 1.000 14.24208 64 SER B C 1
ATOM 1670 O O . SER B 1 55 ? 7.31809 -4.34090 28.72109 1.000 11.46870 64 SER B O 1
ATOM 1673 N N . TRP B 1 56 ? 6.43052 -2.41021 27.97306 1.000 12.81005 65 TRP B N 1
ATOM 1674 C CA . TRP B 1 56 ? 7.70580 -2.04791 27.35413 1.000 12.04338 65 TRP B CA 1
ATOM 1675 C C . TRP B 1 56 ? 8.76046 -1.72451 28.40205 1.000 12.54442 65 TRP B C 1
ATOM 1676 O O . TRP B 1 56 ? 9.95242 -1.97691 28.17363 1.000 11.09125 65 TRP B O 1
ATOM 1687 N N . GLU B 1 57 ? 8.35044 -1.18011 29.55247 1.000 12.84288 66 GLU B N 1
ATOM 1688 C CA . GLU B 1 57 ? 9.31600 -0.92839 30.61659 1.000 11.17134 66 GLU B CA 1
ATOM 1689 C C . GLU B 1 57 ? 9.83286 -2.23912 31.18410 1.000 10.53806 66 GLU B C 1
ATOM 1690 O O . GLU B 1 57 ? 11.04660 -2.41931 31.35781 1.000 11.40789 66 GLU B O 1
ATOM 1696 N N . PHE B 1 58 ? 8.92119 -3.16826 31.47877 1.000 10.76180 67 PHE B N 1
ATOM 1697 C CA . PHE B 1 58 ? 9.33855 -4.48751 31.93645 1.000 10.90898 67 PHE B CA 1
ATOM 1698 C C . PHE B 1 58 ? 10.31764 -5.11647 30.95577 1.000 11.10626 67 PHE B C 1
ATOM 1699 O O . PHE B 1 58 ? 11.34913 -5.67067 31.35918 1.000 11.61159 67 PHE B O 1
ATOM 1707 N N . ASP B 1 59 ? 9.99478 -5.05595 29.65885 1.000 10.45546 68 ASP B N 1
ATOM 1708 C CA . ASP B 1 59 ? 10.83288 -5.69528 28.64844 1.000 10.55696 68 ASP B CA 1
ATOM 1709 C C . ASP B 1 59 ? 12.24503 -5.11802 28.66167 1.000 12.02377 68 ASP B C 1
ATOM 1710 O O . ASP B 1 59 ? 13.23312 -5.86152 28.62889 1.000 11.32424 68 ASP B O 1
ATOM 1715 N N . MET B 1 60 ? 12.36705 -3.79246 28.72581 1.000 11.05583 69 MET B N 1
ATOM 1716 C CA . MET B 1 60 ? 13.69865 -3.19068 28.75014 1.000 11.20015 69 MET B CA 1
ATOM 1717 C C . MET B 1 60 ? 14.47874 -3.59181 29.99820 1.000 12.33266 69 MET B C 1
ATOM 1718 O O . MET B 1 60 ? 15.66883 -3.92969 29.91459 1.000 10.80630 69 MET B O 1
ATOM 1723 N N . LEU B 1 61 ? 13.83921 -3.52825 31.17264 1.000 10.58325 70 LEU B N 1
ATOM 1724 C CA . LEU B 1 61 ? 14.54057 -3.91647 32.39297 1.000 11.57254 70 LEU B CA 1
ATOM 1725 C C . LEU B 1 61 ? 14.89517 -5.40631 32.38096 1.000 13.23864 70 LEU B C 1
ATOM 1726 O O . LEU B 1 61 ? 16.00690 -5.79229 32.77021 1.000 13.30799 70 LEU B O 1
ATOM 1731 N N . ALA B 1 62 ? 13.97371 -6.25325 31.91373 1.000 12.45119 71 ALA B N 1
ATOM 1732 C CA . ALA B 1 62 ? 14.22557 -7.69153 31.85007 1.000 10.57254 71 ALA B CA 1
ATOM 1733 C C . ALA B 1 62 ? 15.37232 -8.00276 30.90336 1.000 11.49580 71 ALA B C 1
ATOM 1734 O O . ALA B 1 62 ? 16.17064 -8.92078 31.15192 1.000 10.81306 71 ALA B O 1
ATOM 1736 N N . THR B 1 63 ? 15.46047 -7.25557 29.80412 1.000 10.48709 72 THR B N 1
ATOM 1737 C CA . THR B 1 63 ? 16.50316 -7.50879 28.81962 1.000 11.20637 72 THR B CA 1
ATOM 1738 C C . THR B 1 63 ? 17.87030 -7.10475 29.35676 1.000 12.23249 72 THR B C 1
ATOM 1739 O O . THR B 1 63 ? 18.86067 -7.80684 29.13076 1.000 10.04603 72 THR B O 1
ATOM 1743 N N . LEU B 1 64 ? 17.94395 -5.98625 30.08639 1.000 10.52830 73 LEU B N 1
ATOM 1744 C CA . LEU B 1 64 ? 19.19483 -5.64835 30.76735 1.000 12.25469 73 LEU B CA 1
ATOM 1745 C C . LEU B 1 64 ? 19.52039 -6.67983 31.84403 1.000 11.22883 73 LEU B C 1
ATOM 1746 O O . LEU B 1 64 ? 20.68510 -7.05794 32.02715 1.000 13.06234 73 LEU B O 1
ATOM 1751 N N . ARG B 1 65 ? 18.50409 -7.15627 32.56664 1.000 11.10165 74 ARG B N 1
ATOM 1752 C CA . ARG B 1 65 ? 18.76183 -8.19527 33.56008 1.000 12.24030 74 ARG B CA 1
ATOM 1753 C C . ARG B 1 65 ? 19.34497 -9.45040 32.91482 1.000 13.63826 74 ARG B C 1
ATOM 1754 O O . ARG B 1 65 ? 20.33512 -10.01452 33.41526 1.000 13.27318 74 ARG B O 1
ATOM 1762 N N . ARG B 1 66 ? 18.76518 -9.87977 31.78093 1.000 12.67750 75 ARG B N 1
ATOM 1763 C CA . ARG B 1 66 ? 19.19262 -11.09901 31.09423 1.000 11.56042 75 ARG B CA 1
ATOM 1764 C C . ARG B 1 66 ? 20.62100 -11.02872 30.57897 1.000 12.62968 75 ARG B C 1
ATOM 1765 O O . ARG B 1 66 ? 21.24504 -12.07874 30.37353 1.000 14.80932 75 ARG B O 1
ATOM 1773 N N . ALA B 1 67 ? 21.14291 -9.82613 30.34317 1.000 12.73679 76 ALA B N 1
ATOM 1774 C CA . ALA B 1 67 ? 22.50958 -9.69294 29.85379 1.000 13.23446 76 ALA B CA 1
ATOM 1775 C C . ALA B 1 67 ? 23.53609 -10.12569 30.88461 1.000 12.13075 76 ALA B C 1
ATOM 1776 O O . ALA B 1 67 ? 24.69583 -10.35553 30.52687 1.000 14.15915 76 ALA B O 1
ATOM 1778 N N . GLY B 1 68 ? 23.14857 -10.22563 32.14505 1.000 13.21071 77 GLY B N 1
ATOM 1779 C CA . GLY B 1 68 ? 24.08531 -10.53527 33.20223 1.000 13.40870 77 GLY B CA 1
ATOM 1780 C C . GLY B 1 68 ? 24.81778 -9.30003 33.69971 1.000 14.10243 77 GLY B C 1
ATOM 1781 O O . GLY B 1 68 ? 24.94126 -8.28429 33.01244 1.000 15.29551 77 GLY B O 1
ATOM 1782 N N . ALA B 1 69 ? 25.31527 -9.40134 34.92912 1.000 14.41187 78 ALA B N 1
ATOM 1783 C CA . ALA B 1 69 ? 26.05171 -8.29661 35.52590 1.000 15.13391 78 ALA B CA 1
ATOM 1784 C C . ALA B 1 69 ? 27.24083 -7.91406 34.64352 1.000 16.09381 78 ALA B C 1
ATOM 1785 O O . ALA B 1 69 ? 27.92001 -8.79342 34.09470 1.000 16.83077 78 ALA B O 1
ATOM 1787 N N . PRO B 1 70 ? 27.54184 -6.61361 34.49542 1.000 15.09049 79 PRO B N 1
ATOM 1788 C CA . PRO B 1 70 ? 26.94294 -5.46777 35.19005 1.000 14.42220 79 PRO B CA 1
ATOM 1789 C C . PRO B 1 70 ? 25.70983 -4.86565 34.51047 1.000 17.22271 79 PRO B C 1
ATOM 1790 O O . PRO B 1 70 ? 25.40994 -3.69013 34.75734 1.000 16.16057 79 PRO B O 1
ATOM 1794 N N . HIS B 1 71 ? 25.03450 -5.62760 33.64879 1.000 14.01678 80 HIS B N 1
ATOM 1795 C CA . HIS B 1 71 ? 23.74417 -5.20746 33.09053 1.000 13.01630 80 HIS B CA 1
ATOM 1796 C C . HIS B 1 71 ? 23.88700 -3.95605 32.23263 1.000 15.78677 80 HIS B C 1
ATOM 1797 O O . HIS B 1 71 ? 23.07972 -3.02570 32.31283 1.000 15.64418 80 HIS B O 1
ATOM 1804 N N . CYS B 1 72 ? 24.92141 -3.95167 31.39290 1.000 16.30618 81 CYS B N 1
ATOM 1805 C CA A CYS B 1 72 ? 25.20335 -2.86405 30.47253 0.731 15.43676 81 CYS B CA 1
ATOM 1806 C CA B CYS B 1 72 ? 25.22138 -2.86482 30.46291 0.269 15.46816 81 CYS B CA 1
ATOM 1807 C C . CYS B 1 72 ? 25.01504 -3.35808 29.04032 1.000 15.33996 81 CYS B C 1
ATOM 1808 O O . CYS B 1 72 ? 25.62429 -4.35573 28.63856 1.000 17.92804 81 CYS B O 1
ATOM 1813 N N . LEU B 1 73 ? 24.18127 -2.65626 28.27726 1.000 13.23293 82 LEU B N 1
ATOM 1814 C CA . LEU B 1 73 ? 23.95854 -2.98617 26.87544 1.000 11.60670 82 LEU B CA 1
ATOM 1815 C C . LEU B 1 73 ? 24.06925 -1.74534 26.00201 1.000 15.61586 82 LEU B C 1
ATOM 1816 O O . LEU B 1 73 ? 23.64919 -0.65582 26.39781 1.000 14.78616 82 LEU B O 1
ATOM 1821 N N . SER B 1 74 ? 24.63053 -1.90837 24.80265 1.000 12.84063 83 SER B N 1
ATOM 1822 C CA . SER B 1 74 ? 24.47307 -0.86637 23.81140 1.000 13.27593 83 SER B CA 1
ATOM 1823 C C . SER B 1 74 ? 23.00948 -0.80128 23.38861 1.000 13.61054 83 SER B C 1
ATOM 1824 O O . SER B 1 74 ? 22.26725 -1.77833 23.53261 1.000 13.70487 83 SER B O 1
ATOM 1827 N N . PRO B 1 75 ? 22.56051 0.35131 22.89772 1.000 12.59231 84 PRO B N 1
ATOM 1828 C CA . PRO B 1 75 ? 21.17839 0.43238 22.39623 1.000 12.78635 84 PRO B CA 1
ATOM 1829 C C . PRO B 1 75 ? 20.85199 -0.63946 21.37392 1.000 13.31690 84 PRO B C 1
ATOM 1830 O O . PRO B 1 75 ? 19.74897 -1.20515 21.40063 1.000 12.73145 84 PRO B O 1
ATOM 1834 N N . THR B 1 76 ? 21.79915 -0.95108 20.48685 1.000 12.04523 85 THR B N 1
ATOM 1835 C CA . THR B 1 76 ? 21.56630 -1.98469 19.48481 1.000 14.01215 85 THR B CA 1
ATOM 1836 C C . THR B 1 76 ? 21.43639 -3.36256 20.12063 1.000 13.58909 85 THR B C 1
ATOM 1837 O O . THR B 1 76 ? 20.53680 -4.12731 19.75558 1.000 15.74920 85 THR B O 1
ATOM 1841 N N . GLU B 1 77 ? 22.31186 -3.69310 21.07525 1.000 14.14973 86 GLU B N 1
ATOM 1842 C CA . GLU B 1 77 ? 22.18838 -4.96590 21.78844 1.000 15.09240 86 GLU B CA 1
ATOM 1843 C C . GLU B 1 77 ? 20.85629 -5.05542 22.52060 1.000 13.34161 86 GLU B C 1
ATOM 1844 O O . GLU B 1 77 ? 20.18828 -6.09374 22.49419 1.000 14.26802 86 GLU B O 1
ATOM 1850 N N . LEU B 1 78 ? 20.47422 -3.97461 23.19876 1.000 11.02347 87 LEU B N 1
ATOM 1851 C CA . LEU B 1 78 ? 19.20006 -3.92546 23.90997 1.000 11.70846 87 LEU B CA 1
ATOM 1852 C C . LEU B 1 78 ? 18.03615 -4.19400 22.96711 1.000 14.57087 87 LEU B C 1
ATOM 1853 O O . LEU B 1 78 ? 17.22358 -5.09884 23.20261 1.000 12.57774 87 LEU B O 1
ATOM 1858 N N . PHE B 1 79 ? 17.96450 -3.43071 21.87684 1.000 12.71324 88 PHE B N 1
ATOM 1859 C CA . PHE B 1 79 ? 16.89324 -3.58128 20.89721 1.000 13.58602 88 PHE B CA 1
ATOM 1860 C C . PHE B 1 79 ? 16.83214 -5.00596 20.36438 1.000 13.93633 88 PHE B C 1
ATOM 1861 O O . PHE B 1 79 ? 15.74339 -5.57267 20.20032 1.000 15.37403 88 PHE B O 1
ATOM 1869 N N . SER B 1 80 ? 17.99811 -5.60241 20.09558 1.000 13.72011 89 SER B N 1
ATOM 1870 C CA A SER B 1 80 ? 18.04218 -6.91478 19.46137 0.447 14.27478 89 SER B CA 1
ATOM 1871 C CA B SER B 1 80 ? 18.06566 -6.91710 19.46766 0.553 14.25813 89 SER B CA 1
ATOM 1872 C C . SER B 1 80 ? 17.66701 -8.04176 20.41520 1.000 15.27427 89 SER B C 1
ATOM 1873 O O . SER B 1 80 ? 17.34328 -9.14090 19.95110 1.000 18.74178 89 SER B O 1
ATOM 1878 N N . THR B 1 81 ? 17.69655 -7.80795 21.72733 1.000 15.82961 90 THR B N 1
ATOM 1879 C CA . THR B 1 81 ? 17.37931 -8.87713 22.66546 1.000 12.86622 90 THR B CA 1
ATOM 1880 C C . THR B 1 81 ? 16.11840 -8.59715 23.47925 1.000 13.58403 90 THR B C 1
ATOM 1881 O O . THR B 1 81 ? 15.80036 -9.36481 24.40210 1.000 12.83409 90 THR B O 1
ATOM 1885 N N . LEU B 1 82 ? 15.37715 -7.53900 23.14472 1.000 11.74376 91 LEU B N 1
ATOM 1886 C CA . LEU B 1 82 ? 14.02456 -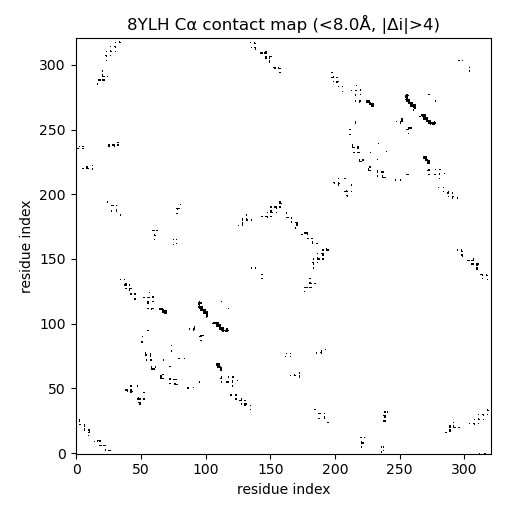7.36660 23.66556 1.000 11.39127 91 LEU B CA 1
ATOM 1887 C C . LEU B 1 82 ? 13.13484 -8.51973 23.22281 1.000 12.84462 91 LEU B C 1
ATOM 1888 O O . LEU B 1 82 ? 13.31369 -9.09041 22.14805 1.000 14.71477 91 LEU B O 1
ATOM 1893 N N . MET B 1 83 ? 12.15238 -8.86389 24.05838 1.000 13.84158 92 MET B N 1
ATOM 1894 C CA . MET B 1 83 ? 11.19119 -9.87047 23.62561 1.000 15.19360 92 MET B CA 1
ATOM 1895 C C . MET B 1 83 ? 10.38134 -9.35721 22.43708 1.000 19.17818 92 MET B C 1
ATOM 1896 O O . MET B 1 83 ? 10.13898 -10.09522 21.47732 1.000 20.12452 92 MET B O 1
ATOM 1901 N N . VAL B 1 84 ? 10.01741 -8.07362 22.45661 1.000 20.88955 93 VAL B N 1
ATOM 1902 C CA . VAL B 1 84 ? 9.21255 -7.42725 21.41919 1.000 23.37010 93 VAL B CA 1
ATOM 1903 C C . VAL B 1 84 ? 9.79747 -6.04951 21.12087 1.000 23.97135 93 VAL B C 1
ATOM 1904 O O . VAL B 1 84 ? 10.11478 -5.29737 22.04502 1.000 23.75352 93 VAL B O 1
ATOM 1908 N N . THR B 1 85 ? 10.00728 -5.74284 19.84214 1.000 27.05341 94 THR B N 1
ATOM 1909 C CA . THR B 1 85 ? 10.40158 -4.40661 19.41658 1.000 30.58564 94 THR B CA 1
ATOM 1910 C C . THR B 1 85 ? 9.29608 -3.75221 18.60178 1.000 35.35438 94 THR B C 1
ATOM 1911 O O . THR B 1 85 ? 8.55579 -4.42089 17.87444 1.000 36.10359 94 THR B O 1
ATOM 1915 N N . SER B 1 86 ? 9.20763 -2.42946 18.71573 1.000 34.90793 95 SER B N 1
ATOM 1916 C CA . SER B 1 86 ? 8.24254 -1.66776 17.93547 1.000 41.38270 95 SER B CA 1
ATOM 1917 C C . SER B 1 86 ? 8.53891 -0.17903 18.02461 1.000 42.04123 95 SER B C 1
ATOM 1918 O O . SER B 1 86 ? 8.00072 0.51364 18.89419 1.000 53.00444 95 SER B O 1
ATOM 1920 N N . GLY B 1 87 ? 9.39150 0.31816 17.13490 1.000 34.74776 96 GLY B N 1
ATOM 1921 C CA . GLY B 1 87 ? 9.64937 1.74102 17.02486 1.000 33.72694 96 GLY B CA 1
ATOM 1922 C C . GLY B 1 87 ? 10.87432 2.16941 17.80757 1.000 26.26996 96 GLY B C 1
ATOM 1923 O O . GLY B 1 87 ? 11.56910 1.37316 18.44283 1.000 27.84299 96 GLY B O 1
ATOM 1924 N N . THR B 1 88 ? 11.12072 3.47594 17.75878 1.000 28.97718 97 THR B N 1
ATOM 1925 C CA . THR B 1 88 ? 12.30996 4.03110 18.38230 1.000 26.34497 97 THR B CA 1
ATOM 1926 C C . THR B 1 88 ? 12.25407 3.84548 19.89412 1.000 24.32443 97 THR B C 1
ATOM 1927 O O . THR B 1 88 ? 11.17937 3.75696 20.49604 1.000 27.52825 97 THR B O 1
ATOM 1931 N N . MET B 1 89 ? 13.43234 3.78407 20.50287 1.000 23.79853 98 MET B N 1
ATOM 1932 C CA . MET B 1 89 ? 13.57369 3.67979 21.94368 1.000 20.11758 98 MET B CA 1
ATOM 1933 C C . MET B 1 89 ? 13.82015 5.02616 22.60954 1.000 19.42845 98 MET B C 1
ATOM 1934 O O . MET B 1 89 ? 13.90334 5.07666 23.84054 1.000 20.26094 98 MET B O 1
ATOM 1939 N N . THR B 1 90 ? 13.97364 6.09773 21.82547 1.000 18.93620 99 THR B N 1
ATOM 1940 C CA . THR B 1 90 ? 14.49771 7.35908 22.34343 1.000 18.11615 99 THR B CA 1
ATOM 1941 C C . THR B 1 90 ? 13.74636 7.82511 23.58633 1.000 19.43268 99 THR B C 1
ATOM 1942 O O . THR B 1 90 ? 14.33322 8.02583 24.65340 1.000 19.02336 99 THR B O 1
ATOM 1946 N N . HIS B 1 91 ? 12.44389 8.02268 23.45354 1.000 18.45752 100 HIS B N 1
ATOM 1947 C CA . HIS B 1 91 ? 11.66253 8.58551 24.54381 1.000 17.24211 100 HIS B CA 1
ATOM 1948 C C . HIS B 1 91 ? 11.41635 7.56977 25.64282 1.000 18.45067 100 HIS B C 1
ATOM 1949 O O . HIS B 1 91 ? 11.28754 7.94613 26.81311 1.000 17.24015 100 HIS B O 1
ATOM 1956 N N . ARG B 1 92 ? 11.33478 6.28854 25.28841 1.000 17.53322 101 ARG B N 1
ATOM 1957 C CA . ARG B 1 92 ? 11.19894 5.25711 26.30854 1.000 15.33274 101 ARG B CA 1
ATOM 1958 C C . ARG B 1 92 ? 12.44940 5.14541 27.17756 1.000 16.59500 101 ARG B C 1
ATOM 1959 O O . ARG B 1 92 ? 12.35428 5.00970 28.40544 1.000 16.17732 101 ARG B O 1
ATOM 1967 N N . LEU B 1 93 ? 13.63466 5.19906 26.57097 1.000 15.61062 102 LEU B N 1
ATOM 1968 C CA . LEU B 1 93 ? 14.84944 5.18496 27.37680 1.000 15.44130 102 LEU B CA 1
ATOM 1969 C C . LEU B 1 93 ? 14.92662 6.42207 28.26377 1.000 16.31092 102 LEU B C 1
ATOM 1970 O O . LEU B 1 93 ? 15.33235 6.33955 29.43073 1.000 17.23303 102 LEU B O 1
ATOM 1975 N N . LYS B 1 94 ? 14.54657 7.58326 27.72730 1.000 16.06472 103 LYS B N 1
ATOM 1976 C CA . LYS B 1 94 ? 14.55502 8.80135 28.53585 1.000 17.09612 103 LYS B CA 1
ATOM 1977 C C . LYS B 1 94 ? 13.63167 8.66371 29.74266 1.000 17.38347 103 LYS B C 1
ATOM 1978 O O . LYS B 1 94 ? 13.98744 9.07283 30.85492 1.000 19.26940 103 LYS B O 1
ATOM 1983 N N . ARG B 1 95 ? 12.44757 8.07688 29.54650 1.000 14.90194 104 ARG B N 1
ATOM 1984 C CA . ARG B 1 95 ? 11.51944 7.88980 30.65776 1.000 14.78937 104 ARG B CA 1
ATOM 1985 C C . ARG B 1 95 ? 12.08882 6.96954 31.73432 1.000 17.15447 104 ARG B C 1
ATOM 1986 O O . ARG B 1 95 ? 11.97321 7.25940 32.93329 1.000 16.87643 104 ARG B O 1
ATOM 1994 N N . LEU B 1 96 ? 12.66020 5.82617 31.33346 1.000 13.82124 105 LEU B N 1
ATOM 1995 C CA . LEU B 1 96 ? 13.22315 4.90381 32.31905 1.000 13.54712 105 LEU B CA 1
ATOM 1996 C C . LEU B 1 96 ? 14.38035 5.52784 33.08440 1.000 16.67817 105 LEU B C 1
ATOM 1997 O O . LEU B 1 96 ? 14.58477 5.21993 34.26629 1.000 18.36151 105 LEU B O 1
ATOM 2002 N N . GLU B 1 97 ? 15.15454 6.39635 32.43469 1.000 16.57644 106 GLU B N 1
ATOM 2003 C CA . GLU B 1 97 ? 16.19025 7.12167 33.16309 1.000 17.17619 106 GLU B CA 1
ATOM 2004 C C . GLU B 1 97 ? 15.56509 8.11098 34.14095 1.000 18.56363 106 GLU B C 1
ATOM 2005 O O . GLU B 1 97 ? 16.03086 8.24989 35.27955 1.000 19.83033 106 GLU B O 1
ATOM 2011 N N . THR B 1 98 ? 14.49567 8.79693 33.71817 1.000 16.96756 107 THR B N 1
ATOM 2012 C CA . THR B 1 98 ? 13.80579 9.72666 34.61052 1.000 19.16113 107 THR B CA 1
ATOM 2013 C C . THR B 1 98 ? 13.27514 9.00776 35.84433 1.000 16.99039 107 THR B C 1
ATOM 2014 O O . THR B 1 98 ? 13.28849 9.56729 36.94730 1.000 20.49589 107 THR B O 1
ATOM 2018 N N . ARG B 1 99 ? 12.80023 7.77066 35.67905 1.000 17.50235 108 ARG B N 1
ATOM 2019 C CA . ARG B 1 99 ? 12.34709 6.99234 36.82376 1.000 17.57079 108 ARG B CA 1
ATOM 2020 C C . ARG B 1 99 ? 13.48926 6.39910 37.63132 1.000 18.92841 108 ARG B C 1
ATOM 2021 O O . ARG B 1 99 ? 13.23990 5.83041 38.70187 1.000 19.24510 108 ARG B O 1
ATOM 2029 N N . GLY B 1 100 ? 14.72637 6.52556 37.15677 1.000 18.46374 109 GLY B N 1
ATOM 2030 C CA . GLY B 1 100 ? 15.87804 6.05219 37.89301 1.000 19.14599 109 GLY B CA 1
ATOM 2031 C C . GLY B 1 100 ? 16.16158 4.57138 37.78945 1.000 17.90065 109 GLY B C 1
ATOM 2032 O O . GLY B 1 100 ? 16.96198 4.06263 38.58445 1.000 16.88014 109 GLY B O 1
ATOM 2033 N N . PHE B 1 101 ? 15.55171 3.86521 36.82761 1.000 14.69836 110 PHE B N 1
ATOM 2034 C CA . PHE B 1 101 ? 15.74596 2.43204 36.66843 1.000 14.53409 110 PHE B CA 1
ATOM 2035 C C . PHE B 1 101 ? 16.88391 2.09947 35.71918 1.000 14.03094 110 PHE B C 1
ATOM 2036 O O . PHE B 1 101 ? 17.39589 0.97993 35.76272 1.000 14.45804 110 PHE B O 1
ATOM 2044 N N . ILE B 1 102 ? 17.26417 3.03375 34.84716 1.000 14.90651 111 ILE B N 1
ATOM 2045 C CA . ILE B 1 102 ? 18.43526 2.87616 33.99432 1.000 15.30665 111 ILE B CA 1
ATOM 2046 C C . ILE B 1 102 ? 19.21089 4.18113 34.01435 1.000 16.00301 111 ILE B C 1
ATOM 2047 O O . ILE B 1 102 ? 18.69997 5.23405 34.40696 1.000 16.75268 111 ILE B O 1
ATOM 2052 N N . GLU B 1 103 ? 20.46952 4.09942 33.59368 1.000 16.68789 112 GLU B N 1
ATOM 2053 C CA . GLU B 1 103 ? 21.28022 5.28305 33.35787 1.000 15.66789 112 GLU B CA 1
ATOM 2054 C C . GLU B 1 103 ? 21.97589 5.14746 32.01528 1.000 18.15678 112 GLU B C 1
ATOM 2055 O O . GLU B 1 103 ? 22.48359 4.07392 31.67440 1.000 17.64866 112 GLU B O 1
ATOM 2061 N N . ARG B 1 104 ? 22.00390 6.23772 31.25444 1.000 18.30841 113 ARG B N 1
ATOM 2062 C CA . ARG B 1 104 ? 22.79735 6.28330 30.03342 1.000 20.85226 113 ARG B CA 1
ATOM 2063 C C . ARG B 1 104 ? 24.21049 6.68138 30.42280 1.000 20.02169 113 ARG B C 1
ATOM 2064 O O . ARG B 1 104 ? 24.41094 7.72736 31.04932 1.000 22.08827 113 ARG B O 1
ATOM 2072 N N . VAL B 1 105 ? 25.18609 5.85226 30.05654 1.000 18.48946 114 VAL B N 1
ATOM 2073 C CA . VAL B 1 105 ? 26.57571 6.07180 30.44012 1.000 21.36036 114 VAL B CA 1
ATOM 2074 C C . VAL B 1 105 ? 27.43725 6.18039 29.19198 1.000 21.44059 114 VAL B C 1
ATOM 2075 O O . VAL B 1 105 ? 27.15162 5.57345 28.15368 1.000 22.55984 114 VAL B O 1
ATOM 2079 N N . GLN B 1 106 ? 28.48762 6.99026 29.28722 1.000 24.22518 115 GLN B N 1
ATOM 2080 C CA . GLN B 1 106 ? 29.35824 7.18399 28.14121 1.000 26.22659 115 GLN B CA 1
ATOM 2081 C C . GLN B 1 106 ? 30.10663 5.89407 27.83607 1.000 27.36699 115 GLN B C 1
ATOM 2082 O O . GLN B 1 106 ? 30.53598 5.17328 28.74159 1.000 29.43238 115 GLN B O 1
ATOM 2088 N N . ASN B 1 107 ? 30.23373 5.58780 26.55078 1.000 25.00241 116 ASN B N 1
ATOM 2089 C CA . ASN B 1 107 ? 30.97998 4.41571 26.12148 1.000 23.00184 116 ASN B CA 1
ATOM 2090 C C . ASN B 1 107 ? 32.47362 4.71673 26.21282 1.000 23.55658 116 ASN B C 1
ATOM 2091 O O . ASN B 1 107 ? 32.97442 5.61475 25.52639 1.000 25.82012 116 ASN B O 1
ATOM 2096 N N . GLU B 1 108 ? 33.18100 3.96567 27.05809 1.000 23.87145 117 GLU B N 1
ATOM 2097 C CA . GLU B 1 108 ? 34.60894 4.19115 27.25437 1.000 28.48853 117 GLU B CA 1
ATOM 2098 C C . GLU B 1 108 ? 35.43425 3.86413 26.02016 1.000 26.42894 117 GLU B C 1
ATOM 2099 O O . GLU B 1 108 ? 36.60291 4.26302 25.95176 1.000 29.50507 117 GLU B O 1
ATOM 2102 N N . LEU B 1 109 ? 34.85928 3.16875 25.04520 1.000 24.89583 118 LEU B N 1
ATOM 2103 C CA . LEU B 1 109 ? 35.55575 2.81447 23.81907 1.000 28.13772 118 LEU B CA 1
ATOM 2104 C C . LEU B 1 109 ? 35.13560 3.66997 22.63335 1.000 25.56634 118 LEU B C 1
ATOM 2105 O O . LEU B 1 109 ? 35.69884 3.51407 21.54200 1.000 25.39847 118 LEU B O 1
ATOM 2110 N N . ASP B 1 110 ? 34.18484 4.58089 22.82528 1.000 23.95593 119 ASP B N 1
ATOM 2111 C CA . ASP B 1 110 ? 33.75839 5.47798 21.75467 1.000 25.86828 119 ASP B CA 1
ATOM 2112 C C . ASP B 1 110 ? 33.12091 6.69612 22.39908 1.000 26.86104 119 ASP B C 1
ATOM 2113 O O . ASP B 1 110 ? 31.98780 6.61681 22.88470 1.000 28.15731 119 ASP B O 1
ATOM 2118 N N . ALA B 1 111 ? 33.84305 7.81642 22.38706 1.000 26.60349 120 ALA B N 1
ATOM 2119 C CA . ALA B 1 111 ? 33.37849 8.99838 23.10029 1.000 29.26510 120 ALA B CA 1
ATOM 2120 C C . ALA B 1 111 ? 32.06428 9.52492 22.53701 1.000 29.62037 120 ALA B C 1
ATOM 2121 O O . ALA B 1 111 ? 31.30753 10.17767 23.25807 1.000 30.04079 120 ALA B O 1
ATOM 2123 N N . ARG B 1 112 ? 31.78466 9.27332 21.26019 1.000 29.66163 121 ARG B N 1
ATOM 2124 C CA . ARG B 1 112 ? 30.59637 9.80359 20.60361 1.000 32.03190 121 ARG B CA 1
ATOM 2125 C C . ARG B 1 112 ? 29.36785 8.90357 20.73956 1.000 33.27866 121 ARG B C 1
ATOM 2126 O O . ARG B 1 112 ? 28.37745 9.12839 20.03801 1.000 38.26149 121 ARG B O 1
ATOM 2129 N N . SER B 1 113 ? 29.39819 7.88886 21.60171 1.000 26.35451 122 SER B N 1
ATOM 2130 C CA . SER B 1 113 ? 28.23459 7.02586 21.76640 1.000 28.69399 122 SER B CA 1
ATOM 2131 C C . SER B 1 113 ? 28.08085 6.63281 23.23016 1.000 26.55925 122 SER B C 1
ATOM 2132 O O . SER B 1 113 ? 28.95752 6.87898 24.06333 1.000 24.26204 122 SER B O 1
ATOM 2135 N N . THR B 1 114 ? 26.92740 6.04214 23.54685 1.000 21.18300 123 THR B N 1
ATOM 2136 C CA . THR B 1 114 ? 26.55880 5.74751 24.92112 1.000 21.82890 123 THR B CA 1
ATOM 2137 C C . THR B 1 114 ? 26.10882 4.30018 25.06439 1.000 21.08007 123 THR B C 1
ATOM 2138 O O . THR B 1 114 ? 25.87556 3.58911 24.08223 1.000 22.29945 123 THR B O 1
ATOM 2142 N N . LEU B 1 115 ? 26.00673 3.87762 26.32099 1.000 16.32506 124 LEU B N 1
ATOM 2143 C CA . LEU B 1 115 ? 25.48014 2.58363 26.71334 1.000 16.85273 124 LEU B CA 1
ATOM 2144 C C . LEU B 1 115 ? 24.34020 2.77031 27.70636 1.000 20.12928 124 LEU B C 1
ATOM 2145 O O . LEU B 1 115 ? 24.17650 3.84088 28.30384 1.000 20.08254 124 LEU B O 1
ATOM 2150 N N . VAL B 1 116 ? 23.52926 1.72447 27.85269 1.000 16.26332 125 VAL B N 1
ATOM 2151 C CA . VAL B 1 116 ? 22.40467 1.71609 28.78375 1.000 14.25330 125 VAL B CA 1
ATOM 2152 C C . VAL B 1 116 ? 22.74089 0.76618 29.92934 1.000 15.06277 125 VAL B C 1
ATOM 2153 O O . VAL B 1 116 ? 23.01755 -0.41876 29.70174 1.000 15.86709 125 VAL B O 1
ATOM 2157 N N . GLN B 1 117 ? 22.68306 1.25717 31.16508 1.000 13.91249 126 GLN B N 1
ATOM 2158 C CA . GLN B 1 117 ? 22.96603 0.39716 32.30787 1.000 15.20577 126 GLN B CA 1
ATOM 2159 C C . GLN B 1 117 ? 21.79552 0.37006 33.28282 1.000 15.65465 126 GLN B C 1
ATOM 2160 O O . GLN B 1 117 ? 21.22432 1.41414 33.62171 1.000 16.77769 126 GLN B O 1
ATOM 2166 N N . LEU B 1 118 ? 21.45395 -0.83559 33.72571 1.000 15.00546 127 LEU B N 1
ATOM 2167 C CA . LEU B 1 118 ? 20.47298 -1.03030 34.78339 1.000 13.37181 127 LEU B CA 1
ATOM 2168 C C . LEU B 1 118 ? 21.01581 -0.48256 36.09808 1.000 14.98771 127 LEU B C 1
ATOM 2169 O O . LEU B 1 118 ? 22.16915 -0.74172 36.45904 1.000 15.85374 127 LEU B O 1
ATOM 2174 N N . THR B 1 119 ? 20.19928 0.29951 36.80650 1.000 12.49847 128 THR B N 1
ATOM 2175 C CA . THR B 1 119 ? 20.60518 0.82037 38.10432 1.000 14.87849 128 THR B CA 1
ATOM 2176 C C . THR B 1 119 ? 20.29650 -0.20087 39.19537 1.000 14.21719 128 THR B C 1
ATOM 2177 O O . THR B 1 119 ? 19.64169 -1.21633 38.96197 1.000 14.51997 128 THR B O 1
ATOM 2181 N N . SER B 1 120 ? 20.77555 0.07961 40.40909 1.000 15.22108 129 SER B N 1
ATOM 2182 C CA A SER B 1 120 ? 20.47642 -0.80293 41.53276 0.408 16.04174 129 SER B CA 1
ATOM 2183 C CA B SER B 1 120 ? 20.47581 -0.80892 41.52609 0.592 16.03923 129 SER B CA 1
ATOM 2184 C C . SER B 1 120 ? 18.97613 -0.88148 41.78200 1.000 16.78006 129 SER B C 1
ATOM 2185 O O . SER B 1 120 ? 18.43820 -1.96287 42.06195 1.000 17.52756 129 SER B O 1
ATOM 2190 N N . SER B 1 121 ? 18.27438 0.25291 41.67030 1.000 16.20263 130 SER B N 1
ATOM 2191 C CA . SER B 1 121 ? 16.82621 0.21593 41.87029 1.000 15.67128 130 SER B CA 1
ATOM 2192 C C . SER B 1 121 ? 16.13064 -0.53154 40.73643 1.000 14.64114 130 SER B C 1
ATOM 2193 O O . SER B 1 121 ? 15.16870 -1.26888 40.97513 1.000 15.79428 130 SER B O 1
ATOM 2196 N N . GLY B 1 122 ? 16.60212 -0.37105 39.49474 1.000 14.25740 131 GLY B N 1
ATOM 2197 C CA . GLY B 1 122 ? 16.03416 -1.15039 38.40314 1.000 13.48868 131 GLY B CA 1
ATOM 2198 C C . GLY B 1 122 ? 16.26187 -2.63837 38.58181 1.000 12.75895 131 GLY B C 1
ATOM 2199 O O . GLY B 1 122 ? 15.38030 -3.44879 38.29906 1.000 12.57369 131 GLY B O 1
ATOM 2200 N N . LEU B 1 123 ? 17.45331 -3.01480 39.06172 1.000 13.03445 132 LEU B N 1
ATOM 2201 C CA . LEU B 1 123 ? 17.76856 -4.42444 39.26686 1.000 13.34248 132 LEU B CA 1
ATOM 2202 C C . LEU B 1 123 ? 16.90669 -5.03144 40.37273 1.000 17.28294 132 LEU B C 1
ATOM 2203 O O . LEU B 1 123 ? 16.34621 -6.12614 40.21164 1.000 14.15500 132 LEU B O 1
ATO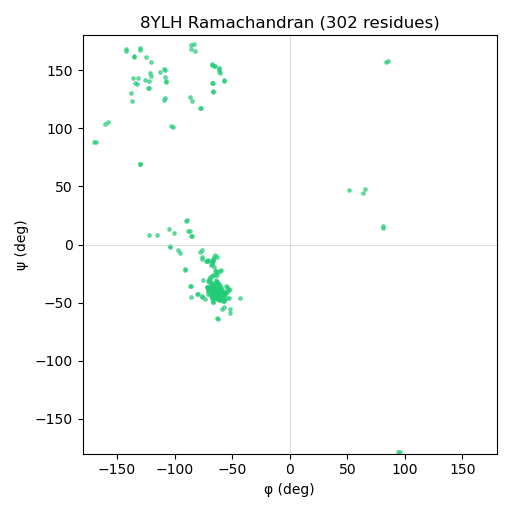M 2208 N N . GLU B 1 124 ? 16.78530 -4.33123 41.50659 1.000 15.31836 133 GLU B N 1
ATOM 2209 C CA . GLU B 1 124 ? 15.95093 -4.82627 42.59525 1.000 16.53373 133 GLU B CA 1
ATOM 2210 C C . GLU B 1 124 ? 14.51323 -5.01184 42.13283 1.000 17.45799 133 GLU B C 1
ATOM 2211 O O . GLU B 1 124 ? 13.87673 -6.02314 42.45110 1.000 17.70251 133 GLU B O 1
ATOM 2217 N N . LEU B 1 125 ? 13.99614 -4.05586 41.35838 1.000 14.68430 134 LEU B N 1
ATOM 2218 C CA . LEU B 1 125 ? 12.61272 -4.13818 40.90678 1.000 14.34697 134 LEU B CA 1
ATOM 2219 C C . LEU B 1 125 ? 12.41802 -5.30906 39.95367 1.000 14.93759 134 LEU B C 1
ATOM 2220 O O . LEU B 1 125 ? 11.47989 -6.10204 40.11336 1.000 14.18841 134 LEU B O 1
ATOM 2225 N N . ILE B 1 126 ? 13.28186 -5.42736 38.93858 1.000 13.97431 135 ILE B N 1
ATOM 2226 C CA . ILE B 1 126 ? 13.04525 -6.44139 37.91847 1.000 13.98757 135 ILE B CA 1
ATOM 2227 C C . ILE B 1 126 ? 13.25640 -7.84130 38.48132 1.000 13.28391 135 ILE B C 1
ATOM 2228 O O . ILE B 1 126 ? 12.59606 -8.78946 38.04222 1.000 13.64895 135 ILE B O 1
ATOM 2233 N N . ASN B 1 127 ? 14.14580 -8.00677 39.46795 1.000 13.21731 136 ASN B N 1
ATOM 2234 C CA . ASN B 1 127 ? 14.31607 -9.33394 40.04839 1.000 13.23015 136 ASN B CA 1
ATOM 2235 C C . ASN B 1 127 ? 13.05118 -9.80789 40.73602 1.000 15.52655 136 ASN B C 1
ATOM 2236 O O . ASN B 1 127 ? 12.77935 -11.01298 40.75352 1.000 16.43515 136 ASN B O 1
ATOM 2241 N N . ARG B 1 128 ? 12.27055 -8.88367 41.30554 1.000 14.96310 137 ARG B N 1
ATOM 2242 C CA . ARG B 1 128 ? 10.98157 -9.25196 41.89220 1.000 15.12895 137 ARG B CA 1
ATOM 2243 C C . ARG B 1 128 ? 9.91325 -9.39876 40.82249 1.000 15.70092 137 ARG B C 1
ATOM 2244 O O . ARG B 1 128 ? 9.12432 -10.34879 40.85426 1.000 15.24946 137 ARG B O 1
ATOM 2252 N N . ALA B 1 129 ? 9.89217 -8.48303 39.85747 1.000 13.35979 138 ALA B N 1
ATOM 2253 C CA . ALA B 1 129 ? 8.82557 -8.47630 38.86447 1.000 11.54084 138 ALA B CA 1
ATOM 2254 C C . ALA B 1 129 ? 8.87853 -9.71080 37.97079 1.000 13.08729 138 ALA B C 1
ATOM 2255 O O . ALA B 1 129 ? 7.82996 -10.23178 37.56211 1.000 14.61778 138 ALA B O 1
ATOM 2257 N N . VAL B 1 130 ? 10.07901 -10.19525 37.64621 1.000 12.92088 139 VAL B N 1
ATOM 2258 C CA . VAL B 1 130 ? 10.14666 -11.34590 36.74750 1.000 10.26263 139 VAL B CA 1
ATOM 2259 C C . VAL B 1 130 ? 9.59503 -12.58912 37.43022 1.000 13.24374 139 VAL B C 1
ATOM 2260 O O . VAL B 1 130 ? 8.96402 -13.43223 36.78137 1.000 12.79359 139 VAL B O 1
ATOM 2264 N N . GLU B 1 131 ? 9.77820 -12.70817 38.74792 1.000 13.98936 140 GLU B N 1
ATOM 2265 C CA . GLU B 1 131 ? 9.21312 -13.84143 39.47243 1.000 13.87252 140 GLU B CA 1
ATOM 2266 C C . GLU B 1 131 ? 7.69764 -13.85324 39.35225 1.000 15.91941 140 GLU B C 1
ATOM 2267 O O . GLU B 1 131 ? 7.09449 -14.88246 39.02496 1.000 14.37058 140 GLU B O 1
ATOM 2273 N N . ALA B 1 132 ? 7.06873 -12.69569 39.58050 1.000 12.92436 141 ALA B N 1
ATOM 2274 C CA . ALA B 1 132 ? 5.61662 -12.61005 39.49116 1.000 13.38432 141 ALA B CA 1
ATOM 2275 C C . ALA B 1 132 ? 5.14087 -12.80996 38.06190 1.000 11.87434 141 ALA B C 1
ATOM 2276 O O . ALA B 1 132 ? 4.11401 -13.46053 37.82892 1.000 14.24245 141 ALA B O 1
ATOM 2278 N N . HIS B 1 133 ? 5.87232 -12.24551 37.10195 1.000 11.28314 142 HIS B N 1
ATOM 2279 C CA . HIS B 1 133 ? 5.53331 -12.39009 35.68991 1.000 12.45571 142 HIS B CA 1
ATOM 2280 C C . HIS B 1 133 ? 5.46318 -13.85652 35.27892 1.000 12.91570 142 HIS B C 1
ATOM 2281 O O . HIS B 1 133 ? 4.48839 -14.28680 34.64832 1.000 11.00810 142 HIS B O 1
ATOM 2288 N N . ILE B 1 134 ? 6.46685 -14.65105 35.65870 1.000 11.28457 143 ILE B N 1
ATOM 2289 C CA . ILE B 1 134 ? 6.44255 -16.06955 35.31149 1.000 11.94328 143 ILE B CA 1
ATOM 2290 C C . ILE B 1 134 ? 5.24609 -16.76219 35.95991 1.000 11.59882 143 ILE B C 1
ATOM 2291 O O . ILE B 1 134 ? 4.57019 -17.58279 35.32505 1.000 12.91925 143 ILE B O 1
ATOM 2296 N N . GLU B 1 135 ? 4.96782 -16.45737 37.23238 1.000 13.56795 144 GLU B N 1
ATOM 2297 C CA . GLU B 1 135 ? 3.82537 -17.07704 37.89867 1.000 15.17340 144 GLU B CA 1
ATOM 2298 C C . GLU B 1 135 ? 2.52679 -16.70506 37.19194 1.000 14.66321 144 GLU B C 1
ATOM 2299 O O . GLU B 1 135 ? 1.64715 -17.55394 36.98495 1.000 13.51185 144 GLU B O 1
ATOM 2305 N N . ASN B 1 136 ? 2.41003 -15.43722 36.79339 1.000 13.02137 145 ASN B N 1
ATOM 2306 C CA . ASN B 1 136 ? 1.24218 -14.97244 36.05688 1.000 13.44275 145 ASN B CA 1
ATOM 2307 C C . ASN B 1 136 ? 1.10422 -15.71113 34.73694 1.000 12.17921 145 ASN B C 1
ATOM 2308 O O . ASN B 1 136 ? 0.01856 -16.19503 34.39330 1.000 12.54751 145 ASN B O 1
ATOM 2313 N N . GLU B 1 137 ? 2.20950 -15.83026 33.99386 1.000 10.99613 146 GLU B N 1
ATOM 2314 C CA . GLU B 1 137 ? 2.16373 -16.51098 32.70867 1.000 11.44647 146 GLU B CA 1
ATOM 2315 C C . GLU B 1 137 ? 1.79117 -17.97761 32.87563 1.000 13.55762 146 GLU B C 1
ATOM 2316 O O . GLU B 1 137 ? 0.99983 -18.51477 32.08832 1.000 12.67691 146 GLU B O 1
ATOM 2322 N N . ARG B 1 138 ? 2.32715 -18.63011 33.91249 1.000 11.23251 147 ARG B N 1
ATOM 2323 C CA . ARG B 1 138 ? 1.98809 -20.02516 34.17694 1.000 13.47285 147 ARG B CA 1
ATOM 2324 C C . ARG B 1 138 ? 0.49382 -20.17175 34.43413 1.000 13.90190 147 ARG B C 1
ATOM 2325 O O . ARG B 1 138 ? -0.15559 -21.08454 33.90164 1.000 14.15547 147 ARG B O 1
ATOM 2333 N N . GLN B 1 139 ? -0.07653 -19.24561 35.21598 1.000 15.20562 148 GLN B N 1
ATOM 2334 C CA . GLN B 1 139 ? -1.50962 -19.27215 35.48831 1.000 14.97851 148 GLN B CA 1
ATOM 2335 C C . GLN B 1 139 ? -2.32763 -19.04771 34.22123 1.000 15.01437 148 GLN B C 1
ATOM 2336 O O . GLN B 1 139 ? -3.32245 -19.74757 33.98634 1.000 14.86851 148 GLN B O 1
ATOM 2342 N N . VAL B 1 140 ? -1.92387 -18.08165 33.38982 1.000 13.89717 149 VAL B N 1
ATOM 2343 C CA . VAL B 1 140 ? -2.64490 -17.81718 32.14423 1.000 12.86584 149 VAL B CA 1
ATOM 2344 C C . VAL B 1 140 ? -2.69570 -19.07213 31.28668 1.000 15.00689 149 VAL B C 1
ATOM 2345 O O . VAL B 1 140 ? -3.75229 -19.45830 30.77078 1.000 17.41345 149 VAL B O 1
ATOM 2349 N N . LEU B 1 141 ? -1.55219 -19.72546 31.12315 1.000 12.38601 150 LEU B N 1
ATOM 2350 C CA . LEU B 1 141 ? -1.46107 -20.87530 30.23694 1.000 13.78675 150 LEU B CA 1
ATOM 2351 C C . LEU B 1 141 ? -2.07373 -22.13051 30.83185 1.000 15.19166 150 LEU B C 1
ATOM 2352 O O . LEU B 1 141 ? -2.25532 -23.10460 30.09807 1.000 16.19610 150 LEU B O 1
ATOM 2357 N N . SER B 1 142 ? -2.41830 -22.12609 32.12533 1.000 14.50925 151 SER B N 1
ATOM 2358 C CA . SER B 1 142 ? -2.99908 -23.30171 32.76192 1.000 14.97694 151 SER B CA 1
ATOM 2359 C C . SER B 1 142 ? -4.34997 -23.69020 32.16991 1.000 18.13678 151 SER B C 1
ATOM 2360 O O . SER B 1 142 ? -4.85191 -24.77771 32.48186 1.000 21.90849 151 SER B O 1
ATOM 2363 N N . VAL B 1 143 ? -4.95521 -22.83803 31.33712 1.000 17.19187 152 VAL B N 1
ATOM 2364 C CA . VAL B 1 143 ? -6.19501 -23.21107 30.66946 1.000 18.91324 152 VAL B CA 1
ATOM 2365 C C . VAL B 1 143 ? -5.97686 -24.23811 29.57110 1.000 20.74296 152 VAL B C 1
ATOM 2366 O O . VAL B 1 143 ? -6.94882 -24.85955 29.11443 1.000 22.50630 152 VAL B O 1
ATOM 2370 N N . LEU B 1 144 ? -4.71484 -24.45914 29.14420 1.000 18.98600 153 LEU B N 1
ATOM 2371 C CA . LEU B 1 144 ? -4.42155 -25.41678 28.08310 1.000 20.28899 153 LEU B CA 1
ATOM 2372 C C . LEU B 1 144 ? -3.76002 -26.67358 28.62537 1.000 20.57357 153 LEU B C 1
ATOM 2373 O O . LEU B 1 144 ? -2.88210 -26.59008 29.49061 1.000 19.58511 153 LEU B O 1
ATOM 2378 N N . PRO B 1 145 ? -4.12453 -27.84233 28.10330 1.000 17.99529 154 PRO B N 1
ATOM 2379 C CA . PRO B 1 145 ? -3.35826 -29.05124 28.41117 1.000 18.28743 154 PRO B CA 1
ATOM 2380 C C . PRO B 1 145 ? -1.92443 -28.90652 27.92504 1.000 17.08770 154 PRO B C 1
ATOM 2381 O O . PRO B 1 145 ? -1.64362 -28.21368 26.94573 1.000 17.69452 154 PRO B O 1
ATOM 2385 N N . ALA B 1 146 ? -1.01525 -29.58739 28.61831 1.000 18.99892 155 ALA B N 1
ATOM 2386 C CA . ALA B 1 146 ? 0.40336 -29.50069 28.27810 1.000 17.64458 155 ALA B CA 1
ATOM 2387 C C . ALA B 1 146 ? 0.65212 -29.85588 26.81437 1.000 18.27612 155 ALA B C 1
ATOM 2388 O O . ALA B 1 146 ? 1.47176 -29.21662 26.14027 1.000 15.59743 155 ALA B O 1
ATOM 2390 N N . GLU B 1 147 ? -0.05440 -30.87212 26.30398 1.000 19.82555 156 GLU B N 1
ATOM 2391 C CA . GLU B 1 147 ? 0.16273 -31.31793 24.93079 1.000 17.18812 156 GLU B CA 1
ATOM 2392 C C . GLU B 1 147 ? -0.25912 -30.25434 23.93149 1.000 20.08745 156 GLU B C 1
ATOM 2393 O O . GLU B 1 147 ? 0.38470 -30.08466 22.88883 1.000 19.31993 156 GLU B O 1
ATOM 2395 N N . VAL B 1 148 ? -1.33721 -29.52802 24.23113 1.000 16.97634 157 VAL B N 1
ATOM 2396 C CA . VAL B 1 148 ? -1.78903 -28.46797 23.33750 1.000 16.07657 157 VAL B CA 1
ATOM 2397 C C . VAL B 1 148 ? -0.82661 -27.29133 23.38355 1.000 16.49663 157 VAL B C 1
ATOM 2398 O O . VAL B 1 148 ? -0.48086 -26.71180 22.34239 1.000 17.01416 157 VAL B O 1
ATOM 2402 N N . LEU B 1 149 ? -0.37148 -26.92200 24.58652 1.000 14.87333 158 LEU B N 1
ATOM 2403 C CA . LEU B 1 149 ? 0.60439 -25.84499 24.70565 1.000 12.69951 158 LEU B CA 1
ATOM 2404 C C . LEU B 1 149 ? 1.88830 -26.18402 23.95858 1.000 16.32571 158 LEU B C 1
ATOM 2405 O O . LEU B 1 149 ? 2.47655 -25.31965 23.29357 1.000 15.54834 158 LEU B O 1
ATOM 2410 N N . ALA B 1 150 ? 2.33875 -27.43972 24.05325 1.000 14.15034 159 ALA B N 1
ATOM 2411 C CA . ALA B 1 150 ? 3.55956 -27.82709 23.35744 1.000 16.93057 159 ALA B CA 1
ATOM 2412 C C . ALA B 1 150 ? 3.38675 -27.69972 21.85551 1.000 16.09554 159 ALA B C 1
ATOM 2413 O O . ALA B 1 150 ? 4.26122 -27.15940 21.16340 1.000 14.72016 159 ALA B O 1
ATOM 2415 N N . ALA B 1 151 ? 2.24919 -28.16704 21.33776 1.000 16.53768 160 ALA B N 1
ATOM 2416 C CA . ALA B 1 151 ? 1.99372 -28.05627 19.90873 1.000 17.00969 160 ALA B CA 1
ATOM 2417 C C . ALA B 1 151 ? 1.87890 -26.59871 19.49218 1.000 16.52413 160 ALA B C 1
ATOM 2418 O O . ALA B 1 151 ? 2.43505 -26.19030 18.46339 1.000 17.45413 160 ALA B O 1
ATOM 2420 N N . LEU B 1 152 ? 1.18671 -25.79099 20.29545 1.000 14.96964 161 LEU B N 1
ATOM 2421 C CA . LEU B 1 152 ? 1.06628 -24.37164 19.98269 1.000 16.49564 161 LEU B CA 1
ATOM 2422 C C . LEU B 1 152 ? 2.43776 -23.71988 19.89063 1.000 14.07846 161 LEU B C 1
ATOM 2423 O O . LEU B 1 152 ? 2.71108 -22.96016 18.96073 1.000 15.60728 161 LEU B O 1
ATOM 2428 N N . ASP B 1 153 ? 3.32749 -24.04882 20.82824 1.000 11.98314 162 ASP B N 1
ATOM 2429 C CA . ASP B 1 153 ? 4.66224 -23.46215 20.85498 1.000 12.67031 162 ASP B CA 1
ATOM 2430 C C . ASP B 1 153 ? 5.45300 -23.81012 19.59550 1.000 15.32862 162 ASP B C 1
ATOM 2431 O O . ASP B 1 153 ? 6.09022 -22.94165 18.98645 1.000 14.40623 162 ASP B O 1
ATOM 2436 N N . THR B 1 154 ? 5.41468 -25.07483 19.17858 1.000 14.50350 163 THR B N 1
ATOM 2437 C CA A THR B 1 154 ? 6.17395 -25.47253 17.99601 0.408 15.29123 163 THR B CA 1
ATOM 2438 C CA B THR B 1 154 ? 6.16766 -25.48413 17.99637 0.592 15.27268 163 THR B CA 1
ATOM 2439 C C . THR B 1 154 ? 5.57326 -24.87414 16.72964 1.000 17.07761 163 THR B C 1
ATOM 2440 O O . THR B 1 154 ? 6.30954 -24.46663 15.82446 1.000 16.07123 163 THR B O 1
ATOM 2447 N N . ASN B 1 155 ? 4.23895 -24.79300 16.65355 1.000 13.88742 164 ASN B N 1
ATOM 2448 C CA . ASN B 1 155 ? 3.60759 -24.19613 15.48021 1.000 15.37372 164 ASN B CA 1
ATOM 2449 C C . ASN B 1 155 ? 3.87714 -22.69969 15.42013 1.000 13.94876 164 ASN B C 1
ATOM 2450 O O . ASN B 1 155 ? 4.11296 -22.15319 14.33684 1.000 15.80672 164 ASN B O 1
ATOM 2455 N N . LEU B 1 156 ? 3.88307 -22.02482 16.57247 1.000 13.22967 165 LEU B N 1
ATOM 2456 C CA . LEU B 1 156 ? 4.26379 -20.61534 16.58500 1.000 13.52129 165 LEU B CA 1
ATOM 2457 C C . LEU B 1 156 ? 5.72246 -20.42367 16.19148 1.000 13.60573 165 LEU B C 1
ATOM 2458 O O . LEU B 1 156 ? 6.06078 -19.43341 15.53160 1.000 15.54204 165 LEU B O 1
ATOM 2463 N N . ALA B 1 157 ? 6.61527 -21.32254 16.63054 1.000 13.27141 166 ALA B N 1
ATOM 2464 C CA . ALA B 1 157 ? 8.01752 -21.19745 16.24287 1.000 11.92258 166 ALA B CA 1
ATOM 2465 C C . ALA B 1 157 ? 8.17514 -21.33120 14.73295 1.000 13.40692 166 ALA B C 1
ATOM 2466 O O . ALA B 1 157 ? 9.01490 -20.65178 14.12434 1.000 13.94234 166 ALA B O 1
ATOM 2468 N N . ALA B 1 158 ? 7.37818 -22.20920 14.11264 1.000 13.67655 167 ALA B N 1
ATOM 2469 C CA . ALA B 1 158 ? 7.42369 -22.34379 12.66524 1.000 14.53994 167 ALA B CA 1
ATOM 2470 C C . ALA B 1 158 ? 6.94440 -21.06831 11.99863 1.000 14.38464 167 ALA B C 1
ATOM 2471 O O . ALA B 1 158 ? 7.56256 -20.59481 11.04018 1.000 15.83640 167 ALA B O 1
ATOM 2473 N N . LEU B 1 159 ? 5.84349 -20.49406 12.50024 1.000 14.40346 168 LEU B N 1
ATOM 2474 C CA . LEU B 1 159 ? 5.35206 -19.23896 11.94081 1.000 13.90491 168 LEU B CA 1
ATOM 2475 C C . LEU B 1 159 ? 6.37016 -18.12523 12.13345 1.000 14.76331 168 LEU B C 1
ATOM 2476 O O . LEU B 1 159 ? 6.66087 -17.36376 11.19884 1.000 15.78005 168 LEU B O 1
ATOM 2481 N N . LEU B 1 160 ? 6.94176 -18.03626 13.33685 1.000 12.28367 169 LEU B N 1
ATOM 2482 C CA . LEU B 1 160 ? 7.91351 -16.99059 13.63451 1.000 13.83687 169 LEU B CA 1
ATOM 2483 C C . LEU B 1 160 ? 9.11623 -17.06720 12.69765 1.000 14.12395 169 LEU B C 1
ATOM 2484 O O . LEU B 1 160 ? 9.57774 -16.04441 12.18314 1.000 15.64556 169 LEU B O 1
ATOM 2489 N N . ARG B 1 161 ? 9.65108 -18.27557 12.48135 1.000 14.89554 170 ARG B N 1
ATOM 2490 C CA . ARG B 1 161 ? 10.77537 -18.43912 11.56324 1.000 16.64194 170 ARG B CA 1
ATOM 2491 C C . ARG B 1 161 ? 10.42255 -17.96644 10.15717 1.000 18.18231 170 ARG B C 1
ATOM 2492 O O . ARG B 1 161 ? 11.24919 -17.34715 9.47103 1.000 20.01278 170 ARG B O 1
ATOM 2500 N N . GLY B 1 162 ? 9.21063 -18.28352 9.69840 1.000 17.85168 171 GLY B N 1
ATOM 2501 C CA . GLY B 1 162 ? 8.78573 -17.83107 8.38745 1.000 19.94548 171 GLY B CA 1
ATOM 2502 C C . GLY B 1 162 ? 8.66195 -16.32166 8.31631 1.000 20.01250 171 GLY B C 1
ATOM 2503 O O . GLY B 1 162 ? 9.07271 -15.70139 7.33630 1.000 22.96737 171 GLY B O 1
ATOM 2504 N N . LEU B 1 163 ? 8.08189 -15.71270 9.35271 1.000 18.32384 172 LEU B N 1
ATOM 2505 C CA . LEU B 1 163 ? 7.91820 -14.26340 9.36456 1.000 19.19645 172 LEU B CA 1
ATOM 2506 C C . LEU B 1 163 ? 9.26350 -13.56068 9.40969 1.000 21.22555 172 LEU B C 1
ATOM 2507 O O . LEU B 1 163 ? 9.46433 -12.54295 8.73785 1.000 21.82055 172 LEU B O 1
ATOM 2512 N N . GLU B 1 164 ? 10.19821 -14.08730 10.19926 1.000 18.86235 173 GLU B N 1
ATOM 2513 C CA . GLU B 1 164 ? 11.51207 -13.46226 10.28897 1.000 23.01548 173 GLU B CA 1
ATOM 2514 C C . GLU B 1 164 ? 12.29815 -13.63696 9.00100 1.000 26.57939 173 GLU B C 1
ATOM 2515 O O . GLU B 1 164 ? 13.09094 -12.75967 8.63333 1.000 28.60496 173 GLU B O 1
ATOM 2521 N N . SER B 1 165 ? 12.08565 -14.75049 8.29637 1.000 24.87778 174 SER B N 1
ATOM 2522 C CA . SER B 1 165 ? 12.77804 -14.96729 7.03613 1.000 27.16835 174 SER B CA 1
ATOM 2523 C C . SER B 1 165 ? 12.33352 -13.98964 5.95778 1.000 31.71534 174 SER B C 1
ATOM 2524 O O . SER B 1 165 ? 13.03711 -13.83534 4.95563 1.000 35.24253 174 SER B O 1
ATOM 2526 N N . HIS B 1 166 ? 11.20417 -13.31022 6.14594 1.000 30.71585 175 HIS B N 1
ATOM 2527 C CA . HIS B 1 166 ? 10.73193 -12.34116 5.16024 1.000 35.17218 175 HIS B CA 1
ATOM 2528 C C . HIS B 1 166 ? 11.43352 -10.99584 5.35812 1.000 42.16601 175 HIS B C 1
ATOM 2529 O O . HIS B 1 166 ? 11.61625 -10.53941 6.49128 1.000 44.86024 175 HIS B O 1
#

B-factor: mean 17.69, std 6.6, range [8.03, 56.0]

Solvent-accessible surface area: 15216 Å² total; per-residue (Å²): 75,40,0,74,58,5,44,82,29,7,160,136,34,22,78,104,38,76,13,71,7,7,1,7,4,2,11,1,32,36,0,6,35,37,0,52,87,33,2,55,76,11,5,73,207,38,104,6,41,11,71,16,11,13,5,0,4,0,0,25,3,35,9,89,95,13,44,18,28,39,101,91,0,78,76,45,10,22,3,49,51,56,85,27,70,96,61,8,121,132,0,71,121,89,32,28,6,94,91,43,123,34,115,97,71,79,102,42,44,39,0,56,10,36,96,54,0,53,95,15,0,40,108,1,0,76,33,12,6,98,27,4,94,103,0,9,72,58,14,86,86,80,44,39,59,40,2,35,94,14,0,41,36,2,13,111,10,6,92,94,155,88,2,89,60,4,39,114,31,5,149,140,34,22,82,101,39,84,12,66,8,7,0,10,3,2,22,1,29,34,0,8,31,45,0,54,94,36,4,52,74,19,6,71,205,42,104,8,43,28,57,2,12,15,6,0,3,0,0,24,4,34,9,89,94,15,41,18,27,37,106,90,0,84,71,46,10,23,27,41,64,57,96,28,73,130,89,8,113,118,0,69,115,67,33,27,6,89,95,39,125,28,122,162,67,81,125,42,48,36,1,55,13,34,97,53,0,54,96,16,0,39,110,2,0,78,27,12,8,125,32,4,104,116,0,9,74,66,17,84,86,79,43,39,58,38,2,32,88,16,0,28,40,2,2,189,11,8,91,90,143

Nearest PDB structures (foldseek):
  8ylj-assembly1_A  TM=9.948E-01  e=3.498E-27  Pectobacterium atrosepticum
  8ylg-assembly1_B  TM=9.477E-01  e=2.063E-15  Burkholderia thailandensis
  8ylm-assembly1_A  TM=8.727E-01  e=2.017E-10  Deinococcus radiodurans
  7kfq-assembly1_A  TM=7.212E-01  e=4.107E-07  Variovorax paradoxus
  2nnn-assembly3_F  TM=7.897E-01  e=1.623E-06  Pseudomonas aeruginosa

Foldseek 3Di:
DVLVVVQVVCCVPPVVDDCVVCRVVVVVVVVVVVVLVLLQVLVVVLVDHPVLLQQLVLLVVVPPPSKAFPVSSQVRRPDDDDDCVVVLVVCVVVPQWDWAADPVDRVGTIITGDPVNVVSSVVSVVSSVVSVCVVCVVDDPVVVVVVVVVVVVVVVVVVVD/DLVVVLVVCCVPPVVDNCVVSRVVVVVVVVVVVVLVLLQVLCVVLPDHPVRLQQLVLLVVVPPPSKAFPVSSQVRGPDDDDDCVVVLVVCVVVVQWDWAADPVDRPGTIITGDPVNNVSSVVSVVSSVVSVCVVCVVDDPVVVVVVVVVVVVVVVVVVVD

Sequence (321 aa):
DAVDAILEQWRRERPDLDASPMGPIGRLRRCAVLMDQRLEESSCFSSRFDDLSSSWEFDMLATLRRAGAPHCCLSPTELFSSTLMVTSGTMTHRLKRLETRGFIERVQNELDARSTLVQLTSSSGLELINRAVEAHIENERQVLSVLPAEVLAALDTNLAALLRGLESHAVDAILEQWRRERPDLDASSPMGPIGRLRRCAVLMDQRLESSCFSSRFDLSSWEFDMLATLRRAGAPHCCLSPTELFSSTLMVTSGTMTHRLKRLETRGFIERVQNELDARSTLVQLTSSSGLELINRAVEAHIENERQVLSVLPAEVLAALDTTNLAALLRGLESH

InterPro domains:
  IPR000835 MarR-type HTH domain [PF01047] (63-122)
  IPR000835 MarR-type HTH domain [PR00598] (82-98)
  IPR000835 MarR-type HTH domain [PR00598] (99-114)
  IPR000835 MarR-type HTH domain [PR00598] (118-134)
  IPR000835 MarR-type HTH domain [PS50995] (35-174)
  IPR000835 MarR-type HTH domain [SM00347] (55-158)
  IPR036388 Winged helix-like DNA-binding domain superfamily [G3DSA:1.10.10.10] (6-174)
  IPR036390 Winged helix DNA-binding domain superfamily [SSF46785] (21-173)

Radius of gyration: 21.91 Å; Cα contacts (8 Å, |Δi|>4): 404; chains: 2; bounding box: 72×45×48 Å

Organism: Pectobacterium atrosepticum (strain SCRI 1043 / ATCC BAA-672) (NCBI:txid218491)

Secondary structure (DSSP, 8-state):
-HHHHHHHHHHHH-TTS--TTHHHHHHHHHHHHHHHHHHHHHHHTTT--HHHHHHHHHHHHT-TT-EE-HHHHHHH-SS--S--HHHHHHHHHTTSEEEEEETTEEEEEEEEE-HHHHHHHHHHHHHHHHHHHHHHTTS-HHHHHHHHHHHHHHHHHHHT-/-HHHHHHHHHHH-TTS--TTHHHHHHHHHHHHHHHHHHHHHHGGGT--HHHHHHHHHHHHT-TT-EE-HHHHHHHSSS--S--HHHHHHHHHTTSEEEEEETTEEEEEEEEE-HHHHHHHHHHHHHHHHHHHHHHTTS-HHHHHHHHHHHHHHHHHHHH-